Protein AF-A0A3D2P8I1-F1 (afdb_monomer)

Nearest PDB structures (foldseek):
  9bbf-assembly1_F  TM=4.776E-01  e=1.872E-01  Clostridioides difficile
  3jcm-assembly1_N  TM=4.077E-01  e=2.248E-01  Saccharomyces cerevisiae S288C
  5gni-assembly1_B  TM=4.659E-01  e=3.512E+00  Homo sapiens

S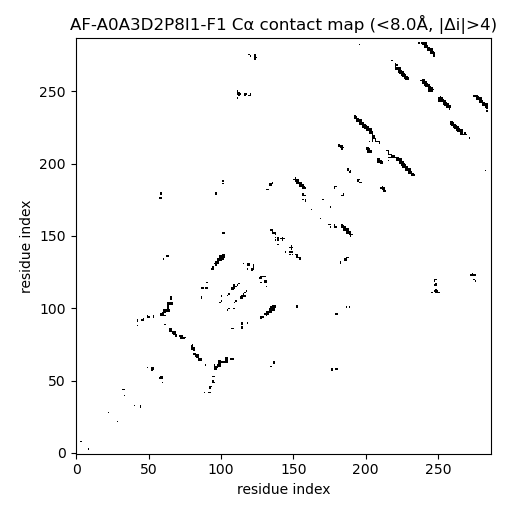tructure (mmCIF, N/CA/C/O backbone):
data_AF-A0A3D2P8I1-F1
#
_entry.id   AF-A0A3D2P8I1-F1
#
loop_
_atom_site.group_PDB
_atom_site.id
_atom_site.type_symbol
_atom_site.label_atom_id
_atom_site.label_alt_id
_atom_site.label_comp_id
_atom_site.label_asym_id
_atom_site.label_entity_id
_atom_site.label_seq_id
_atom_site.pdbx_PDB_ins_code
_atom_site.Cartn_x
_atom_site.Cartn_y
_atom_site.Cartn_z
_atom_site.occupancy
_atom_site.B_iso_or_equiv
_atom_site.auth_seq_id
_atom_site.auth_comp_id
_atom_site.auth_asym_id
_atom_site.auth_atom_id
_atom_site.pdbx_PDB_model_num
ATOM 1 N N . MET A 1 1 ? 53.676 -23.747 -47.360 1.00 45.78 1 MET A N 1
ATOM 2 C CA . MET A 1 1 ? 52.337 -24.263 -47.004 1.00 45.78 1 MET A CA 1
ATOM 3 C C . MET A 1 1 ? 52.401 -24.670 -45.536 1.00 45.78 1 MET A C 1
ATOM 5 O O . MET A 1 1 ? 52.994 -25.694 -45.230 1.00 45.78 1 MET A O 1
ATOM 9 N N . ILE A 1 2 ? 51.972 -23.804 -44.612 1.00 52.12 2 ILE A N 1
ATOM 10 C CA . ILE A 1 2 ? 52.110 -24.068 -43.170 1.00 52.12 2 ILE A CA 1
ATOM 11 C C . ILE A 1 2 ? 51.054 -25.110 -42.797 1.00 52.12 2 ILE A C 1
ATOM 13 O O . ILE A 1 2 ? 49.857 -24.852 -42.904 1.00 52.12 2 ILE A O 1
ATOM 17 N N . ALA A 1 3 ? 51.492 -26.308 -42.412 1.00 54.44 3 ALA A N 1
ATOM 18 C CA . ALA A 1 3 ? 50.603 -27.355 -41.937 1.00 54.44 3 ALA A CA 1
ATOM 19 C C . ALA A 1 3 ? 50.007 -26.903 -40.596 1.00 54.44 3 ALA A C 1
ATOM 21 O O . ALA A 1 3 ? 50.676 -26.954 -39.565 1.00 54.44 3 ALA A O 1
ATOM 22 N N . HIS A 1 4 ? 48.762 -26.418 -40.599 1.00 59.94 4 HIS A N 1
ATOM 23 C CA . HIS A 1 4 ? 48.052 -26.134 -39.354 1.00 59.94 4 HIS A CA 1
ATOM 24 C C . HIS A 1 4 ? 48.007 -27.417 -38.521 1.00 59.94 4 HIS A C 1
ATOM 26 O O . HIS A 1 4 ? 47.438 -28.424 -38.956 1.00 59.94 4 HIS A O 1
ATOM 32 N N . SER A 1 5 ? 48.652 -27.387 -37.350 1.00 73.81 5 SER A N 1
ATOM 33 C CA . SER A 1 5 ? 48.760 -28.557 -36.482 1.00 73.81 5 SER A CA 1
ATOM 34 C C . SER A 1 5 ? 47.357 -29.083 -36.159 1.00 73.81 5 SER A C 1
ATOM 36 O O . SER A 1 5 ? 46.415 -28.317 -35.940 1.00 73.81 5 SER A O 1
ATOM 38 N N . ARG A 1 6 ? 47.197 -30.410 -36.149 1.00 77.00 6 ARG A N 1
ATOM 39 C CA . ARG A 1 6 ? 45.938 -31.107 -35.827 1.00 77.00 6 ARG A CA 1
ATOM 40 C C . ARG A 1 6 ? 45.293 -30.581 -34.534 1.00 77.00 6 ARG A C 1
ATOM 42 O O . ARG A 1 6 ? 44.071 -30.563 -34.435 1.00 77.00 6 ARG A O 1
ATOM 49 N N . ALA A 1 7 ? 46.107 -30.092 -33.597 1.00 80.19 7 ALA A N 1
ATOM 50 C CA . ALA A 1 7 ? 45.664 -29.478 -32.352 1.00 80.19 7 ALA A CA 1
ATOM 51 C C . ALA A 1 7 ? 44.840 -28.196 -32.570 1.00 80.19 7 ALA A C 1
ATOM 53 O O . ALA A 1 7 ? 43.798 -28.042 -31.942 1.00 80.19 7 ALA A O 1
ATOM 54 N N . TYR A 1 8 ? 45.226 -27.321 -33.507 1.00 84.69 8 TYR A N 1
ATOM 55 C CA . TYR A 1 8 ? 44.457 -26.108 -33.819 1.00 84.69 8 TYR A CA 1
ATOM 56 C C . TYR A 1 8 ? 43.091 -26.424 -34.438 1.00 84.69 8 TYR A C 1
ATOM 58 O O . TYR A 1 8 ? 42.117 -25.730 -34.161 1.00 84.69 8 TYR A O 1
ATOM 66 N N . LYS A 1 9 ? 42.993 -27.500 -35.233 1.00 86.69 9 LYS A N 1
ATOM 67 C CA . LYS A 1 9 ? 41.708 -27.959 -35.789 1.00 86.69 9 LYS A CA 1
ATOM 68 C C . LYS A 1 9 ? 40.775 -28.478 -34.695 1.00 86.69 9 LYS A C 1
ATOM 70 O O . LYS A 1 9 ? 39.600 -28.134 -34.689 1.00 86.69 9 LYS A O 1
ATOM 75 N N . VAL A 1 10 ? 41.304 -29.269 -33.758 1.00 91.25 10 VAL A N 1
ATOM 76 C CA . VAL A 1 10 ? 40.536 -29.773 -32.608 1.00 91.25 10 VAL A CA 1
ATOM 77 C C . VAL A 1 10 ? 40.085 -28.620 -31.711 1.00 91.25 10 VAL A C 1
ATOM 79 O O . VAL A 1 10 ? 38.907 -28.544 -31.379 1.00 91.25 10 VAL A O 1
ATOM 82 N N . LEU A 1 11 ? 40.982 -27.684 -31.386 1.00 93.50 11 LEU A N 1
ATOM 83 C CA . LEU A 1 11 ? 40.649 -26.506 -30.584 1.00 93.50 11 LEU A CA 1
ATOM 84 C C . LEU A 1 11 ? 39.562 -25.649 -31.251 1.00 93.50 11 LEU A C 1
ATOM 86 O O . LEU A 1 11 ? 38.620 -25.233 -30.583 1.00 93.50 11 LEU A O 1
ATOM 90 N N . GLY A 1 12 ? 39.647 -25.438 -32.568 1.00 93.31 12 GLY A N 1
ATOM 91 C CA . GLY A 1 12 ? 38.625 -24.713 -33.325 1.00 93.31 12 GLY A CA 1
ATOM 92 C C . GLY A 1 12 ? 37.249 -25.383 -33.265 1.00 93.31 12 GLY A C 1
ATOM 93 O O . GLY A 1 12 ? 36.254 -24.705 -33.023 1.00 93.31 12 GLY A O 1
ATOM 94 N N . ILE A 1 13 ? 37.187 -26.713 -33.406 1.00 95.69 13 ILE A N 1
ATOM 95 C CA . ILE A 1 13 ? 35.931 -27.469 -33.263 1.00 95.69 13 ILE A CA 1
ATOM 96 C C . ILE A 1 13 ? 35.360 -27.304 -31.851 1.00 95.69 13 ILE A C 1
ATOM 98 O O . ILE A 1 13 ? 34.166 -27.058 -31.708 1.00 95.69 13 ILE A O 1
ATOM 102 N N . VAL A 1 14 ? 36.197 -27.393 -30.813 1.00 96.00 14 VAL A N 1
ATOM 103 C CA . VAL A 1 14 ? 35.756 -27.214 -29.421 1.00 96.00 14 VAL A CA 1
ATOM 104 C C . VAL A 1 14 ? 35.178 -25.816 -29.201 1.00 96.00 14 VAL A C 1
ATOM 106 O O . VAL A 1 14 ? 34.095 -25.701 -28.635 1.00 96.00 14 VAL A O 1
ATOM 109 N N . ILE A 1 15 ? 35.837 -24.762 -29.693 1.00 96.56 15 ILE A N 1
ATOM 110 C CA . ILE A 1 15 ? 35.334 -23.382 -29.584 1.00 96.56 15 ILE A CA 1
ATOM 111 C C . ILE A 1 15 ? 33.983 -23.231 -30.294 1.00 96.56 15 ILE A C 1
ATOM 113 O O . ILE A 1 15 ? 33.073 -22.625 -29.735 1.00 96.56 15 ILE A O 1
ATOM 117 N N . ILE A 1 16 ? 33.824 -23.807 -31.491 1.00 97.12 16 ILE A N 1
ATOM 118 C CA . ILE A 1 16 ? 32.551 -23.772 -32.227 1.00 97.12 16 ILE A CA 1
ATOM 119 C C . ILE A 1 16 ? 31.452 -24.497 -31.446 1.00 97.12 16 ILE A C 1
ATOM 121 O O . ILE A 1 16 ? 30.359 -23.958 -31.301 1.00 97.12 16 ILE A O 1
ATOM 125 N N . LEU A 1 17 ? 31.730 -25.691 -30.914 1.00 97.06 17 LEU A N 1
ATOM 126 C CA . LEU A 1 17 ? 30.754 -26.459 -30.135 1.00 97.06 17 LEU A CA 1
ATOM 127 C C . LEU A 1 17 ? 30.347 -25.729 -28.851 1.00 97.06 17 LEU A C 1
ATOM 129 O O . LEU A 1 17 ? 29.161 -25.656 -28.543 1.00 97.06 17 LEU A O 1
ATOM 133 N N . VAL A 1 18 ? 31.305 -25.137 -28.136 1.00 96.50 18 VAL A N 1
ATOM 134 C CA . VAL A 1 18 ? 31.034 -24.301 -26.958 1.00 96.50 18 VAL A CA 1
ATOM 135 C C . VAL A 1 18 ? 30.218 -23.063 -27.347 1.00 96.50 18 VAL A C 1
ATOM 137 O O . VAL A 1 18 ? 29.250 -22.730 -26.669 1.00 96.50 18 VAL A O 1
ATOM 140 N N . GLY A 1 19 ? 30.545 -22.417 -28.469 1.00 95.56 19 GLY A N 1
ATOM 141 C CA . GLY A 1 19 ? 29.776 -21.294 -29.007 1.00 95.56 19 GLY A CA 1
ATOM 142 C C . GLY A 1 19 ? 28.331 -21.672 -29.339 1.00 95.56 19 GLY A C 1
ATOM 143 O O . GLY A 1 19 ? 27.406 -20.964 -28.950 1.00 95.56 19 GLY A O 1
ATOM 144 N N . LEU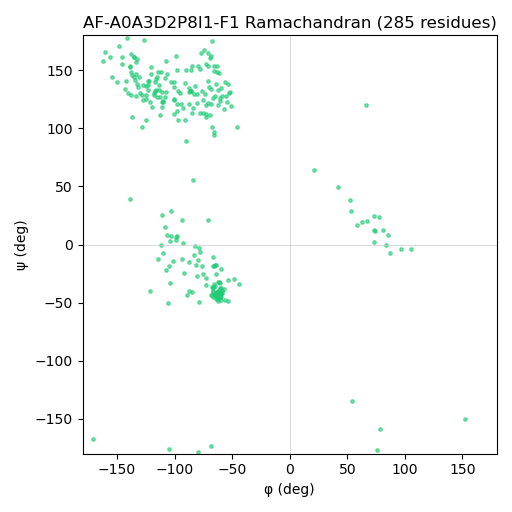 A 1 20 ? 28.114 -22.818 -29.988 1.00 95.69 20 LEU A N 1
ATOM 145 C CA . LEU A 1 20 ? 26.776 -23.339 -30.279 1.00 95.69 20 LEU A CA 1
ATOM 146 C C . LEU A 1 20 ? 25.999 -23.664 -28.999 1.00 95.69 20 LEU A C 1
ATOM 148 O O . LEU A 1 20 ? 24.819 -23.332 -28.915 1.00 95.69 20 LEU A O 1
ATOM 152 N N . LEU A 1 21 ? 26.650 -24.249 -27.988 1.00 94.94 21 LEU A N 1
ATOM 153 C CA . LEU A 1 21 ? 26.035 -24.483 -26.679 1.00 94.94 21 LEU A CA 1
ATOM 154 C C . LEU A 1 21 ? 25.595 -23.170 -26.025 1.00 94.94 21 LEU A C 1
ATOM 156 O O . LEU A 1 21 ? 24.484 -23.100 -25.505 1.00 94.94 21 LEU A O 1
ATOM 160 N N . PHE A 1 22 ? 26.407 -22.111 -26.104 1.00 91.50 22 PHE A N 1
ATOM 161 C CA . PHE A 1 22 ? 25.998 -20.789 -25.630 1.00 91.50 22 PHE A CA 1
ATOM 162 C C . PHE A 1 22 ? 24.809 -20.226 -26.414 1.00 91.50 22 PHE A C 1
ATOM 164 O O . PHE A 1 22 ? 23.910 -19.663 -25.793 1.00 91.50 22 PHE A O 1
ATOM 171 N N . LEU A 1 23 ? 24.759 -20.385 -27.740 1.00 90.25 23 LEU A N 1
ATOM 172 C CA . LEU A 1 23 ? 23.630 -19.911 -28.551 1.00 90.25 23 LEU A CA 1
ATOM 173 C C . LEU A 1 23 ? 22.332 -20.652 -28.214 1.00 90.25 23 LEU A C 1
ATOM 175 O O . LEU A 1 23 ? 21.305 -20.010 -28.013 1.00 90.25 23 LEU A O 1
ATOM 179 N N . VAL A 1 24 ? 22.387 -21.980 -28.079 1.00 89.12 24 VAL A N 1
ATOM 180 C CA . VAL A 1 24 ? 21.231 -22.802 -27.684 1.00 89.12 24 VAL A CA 1
ATOM 181 C C . VAL A 1 24 ? 20.782 -22.464 -26.263 1.00 89.12 24 VAL A C 1
ATOM 183 O O . VAL A 1 24 ? 19.593 -22.278 -26.030 1.00 89.12 24 VAL A O 1
ATOM 186 N N . ASN A 1 25 ? 21.719 -22.311 -25.322 1.00 86.25 25 ASN A N 1
ATOM 187 C CA . ASN A 1 25 ? 21.410 -21.944 -23.937 1.00 86.25 25 ASN A CA 1
ATOM 188 C C . ASN A 1 25 ? 20.793 -20.541 -23.810 1.00 86.25 25 ASN A C 1
ATOM 190 O O . ASN A 1 25 ? 20.084 -20.260 -22.848 1.00 86.25 25 ASN A O 1
ATOM 194 N N . ASN A 1 26 ? 21.072 -19.649 -24.761 1.00 82.94 26 ASN A N 1
ATOM 195 C CA . ASN A 1 26 ? 20.499 -18.308 -24.797 1.00 82.94 26 ASN A CA 1
ATOM 196 C C . ASN A 1 26 ? 19.289 -18.200 -25.735 1.00 82.94 26 ASN A C 1
ATOM 198 O O . ASN A 1 26 ? 18.831 -17.083 -25.947 1.00 82.94 26 ASN A O 1
ATOM 202 N N . TYR A 1 27 ? 18.771 -19.301 -26.294 1.00 80.12 27 TYR A N 1
ATOM 203 C CA . TYR A 1 27 ? 17.568 -19.282 -27.125 1.00 80.12 27 TYR A CA 1
ATOM 204 C C . TYR A 1 27 ? 16.292 -19.393 -26.261 1.00 80.12 27 TYR A C 1
ATOM 206 O O . TYR A 1 27 ? 16.211 -20.292 -25.423 1.00 80.12 27 TYR A O 1
ATOM 214 N N . PRO A 1 28 ? 15.266 -18.546 -26.473 1.00 70.69 28 PRO A N 1
ATOM 215 C CA . PRO A 1 28 ? 15.218 -17.445 -27.433 1.00 70.69 28 PRO A CA 1
ATOM 216 C C . PRO A 1 28 ? 16.137 -16.296 -27.007 1.00 70.69 28 PRO A C 1
ATOM 218 O O . PRO A 1 28 ? 16.152 -15.908 -25.838 1.00 70.69 28 PRO A O 1
ATOM 221 N N . TYR A 1 29 ? 16.896 -15.757 -27.971 1.00 77.19 29 TYR A N 1
ATOM 222 C CA . TYR A 1 29 ? 17.812 -14.645 -27.722 1.00 77.19 29 TYR A CA 1
ATOM 223 C C . TYR A 1 29 ? 17.065 -13.518 -27.016 1.00 77.19 29 TYR A C 1
ATOM 225 O O . TYR A 1 29 ? 15.976 -13.130 -27.442 1.00 77.19 29 TYR A O 1
ATOM 233 N N . LYS A 1 30 ? 17.649 -13.003 -25.930 1.00 66.88 30 LYS A N 1
ATOM 234 C CA . LYS A 1 30 ? 17.066 -11.899 -25.166 1.00 66.88 30 LYS A CA 1
ATOM 235 C C . LYS A 1 30 ? 17.045 -10.647 -26.041 1.00 66.88 30 LYS A C 1
ATOM 237 O O . LYS A 1 30 ? 18.037 -9.931 -26.134 1.00 66.88 30 LYS A O 1
ATOM 242 N N . TYR A 1 31 ? 15.921 -10.411 -26.702 1.00 70.50 31 TYR A N 1
ATOM 243 C CA . TYR A 1 31 ? 15.615 -9.143 -27.339 1.00 70.50 31 TYR A CA 1
ATOM 244 C C . TYR A 1 31 ? 14.984 -8.233 -26.288 1.00 70.50 31 TYR A C 1
ATOM 246 O O . TYR A 1 31 ? 14.087 -8.663 -25.561 1.00 70.50 31 TYR A O 1
ATOM 254 N N . PHE A 1 32 ? 15.457 -6.994 -26.186 1.00 72.69 32 PHE A N 1
ATOM 255 C CA . PHE A 1 32 ? 14.766 -5.989 -25.392 1.00 72.69 32 PHE A CA 1
ATOM 256 C C . PHE A 1 32 ? 13.584 -5.489 -26.225 1.00 72.69 32 PHE A C 1
ATOM 258 O O . PHE A 1 32 ? 13.814 -4.881 -27.267 1.00 72.69 32 PHE A O 1
ATOM 265 N N . PRO A 1 33 ? 12.328 -5.745 -25.816 1.00 82.50 33 PRO A N 1
ATOM 266 C CA . PRO A 1 33 ? 11.158 -5.373 -26.614 1.00 82.50 33 PRO A CA 1
ATOM 267 C C . PRO A 1 33 ? 10.963 -3.854 -26.735 1.00 82.50 33 PRO A C 1
ATOM 269 O O . PRO A 1 33 ? 10.134 -3.404 -27.523 1.00 82.50 33 PRO A O 1
ATOM 272 N N . TYR A 1 34 ? 11.714 -3.074 -25.956 1.00 89.06 34 TYR A N 1
ATOM 273 C CA . TYR A 1 34 ? 11.635 -1.624 -25.896 1.00 89.06 34 TYR A CA 1
ATOM 274 C C . TYR A 1 34 ? 13.032 -1.010 -25.899 1.00 89.06 34 TYR A C 1
ATOM 276 O O . TYR A 1 34 ? 13.954 -1.539 -25.275 1.00 89.06 34 TYR A O 1
ATOM 284 N N . ASP A 1 35 ? 13.152 0.138 -26.556 1.00 86.25 35 ASP A N 1
ATOM 285 C CA . ASP A 1 35 ? 14.339 0.983 -26.563 1.00 86.25 35 ASP A CA 1
ATOM 286 C C . ASP A 1 35 ? 13.939 2.461 -26.695 1.00 86.25 35 ASP A C 1
ATOM 288 O O . ASP A 1 35 ? 12.780 2.794 -26.950 1.00 86.25 35 ASP A O 1
ATOM 292 N N . GLN A 1 36 ? 14.921 3.343 -26.515 1.00 84.62 36 GLN A N 1
ATOM 293 C CA . GLN A 1 36 ? 14.746 4.797 -26.542 1.00 84.62 36 GLN A CA 1
ATOM 294 C C . GLN A 1 36 ? 14.630 5.405 -27.951 1.00 84.62 36 GLN A C 1
ATOM 296 O O . GLN A 1 36 ? 14.403 6.604 -28.081 1.00 84.62 36 GLN A O 1
ATOM 301 N N . TYR A 1 37 ? 14.816 4.616 -29.012 1.00 87.50 37 TYR A N 1
ATOM 302 C CA . TYR A 1 37 ? 14.929 5.110 -30.387 1.00 87.50 37 TYR A CA 1
ATOM 303 C C . TYR A 1 37 ? 13.644 4.934 -31.201 1.00 87.50 37 TYR A C 1
ATOM 305 O O . TYR A 1 37 ? 13.493 5.562 -32.247 1.00 87.50 37 TYR A O 1
ATOM 313 N N . HIS A 1 38 ? 12.694 4.128 -30.722 1.00 89.44 38 HIS A N 1
ATOM 314 C CA . HIS A 1 38 ? 11.437 3.845 -31.424 1.00 89.44 38 HIS A CA 1
ATOM 315 C C . HIS A 1 38 ? 10.216 4.592 -30.859 1.00 89.44 38 HIS A C 1
ATOM 317 O O . HIS A 1 38 ? 9.081 4.114 -30.989 1.00 89.44 38 HIS A O 1
ATOM 323 N N . GLY A 1 39 ? 10.447 5.770 -30.272 1.00 89.38 39 GLY A N 1
ATOM 324 C CA . GLY A 1 39 ? 9.412 6.686 -29.787 1.00 89.38 39 GLY A CA 1
ATOM 325 C C . GLY A 1 39 ? 8.745 6.256 -28.480 1.00 89.38 39 GLY A C 1
ATOM 326 O O . GLY A 1 39 ? 9.112 5.248 -27.879 1.00 89.38 39 GLY A O 1
ATOM 327 N N . ASP A 1 40 ? 7.752 7.037 -28.051 1.00 89.75 40 ASP A N 1
ATOM 328 C CA . ASP A 1 40 ? 7.008 6.790 -26.816 1.00 89.75 40 ASP A CA 1
ATOM 329 C C . ASP A 1 40 ? 6.166 5.505 -26.918 1.00 89.75 40 ASP A C 1
ATOM 331 O O . ASP A 1 40 ? 5.380 5.310 -27.850 1.00 89.75 40 ASP A O 1
ATOM 335 N N . LYS A 1 41 ? 6.362 4.606 -25.952 1.00 92.62 41 LYS A N 1
ATOM 336 C CA . LYS A 1 41 ? 5.676 3.310 -25.839 1.00 92.62 41 LYS A CA 1
ATOM 337 C C . LYS A 1 41 ? 4.631 3.306 -24.719 1.00 92.62 41 LYS A C 1
ATOM 339 O O . LYS A 1 41 ? 4.086 2.246 -24.396 1.00 92.62 41 LYS A O 1
ATOM 344 N N . GLY A 1 42 ? 4.358 4.466 -24.121 1.00 92.94 42 GLY A N 1
ATOM 345 C CA . GLY A 1 42 ? 3.497 4.621 -22.960 1.00 92.94 42 GLY A CA 1
ATOM 346 C C . GLY A 1 42 ? 3.940 3.709 -21.820 1.00 92.94 42 GLY A C 1
ATOM 347 O O . GLY A 1 42 ? 5.128 3.544 -21.549 1.00 92.94 42 GLY A O 1
ATOM 348 N N . VAL A 1 43 ? 2.977 3.034 -21.189 1.00 95.56 43 VAL A N 1
ATOM 349 C CA . VAL A 1 43 ? 3.256 2.165 -20.036 1.00 95.56 43 VAL A CA 1
ATOM 350 C C . VAL A 1 43 ? 3.837 0.785 -20.388 1.00 95.56 43 VAL A C 1
ATOM 352 O O . VAL A 1 43 ? 4.161 0.004 -19.493 1.00 95.56 43 VAL A O 1
ATOM 355 N N . GLY A 1 44 ? 3.978 0.455 -21.678 1.00 95.50 44 GLY A N 1
ATOM 356 C CA . GLY A 1 44 ? 4.416 -0.866 -22.150 1.00 95.50 44 GLY A CA 1
ATOM 357 C C . GLY A 1 44 ? 5.745 -1.360 -21.549 1.00 95.50 44 GLY A C 1
ATOM 358 O O . GLY A 1 44 ? 5.785 -2.488 -21.042 1.00 95.50 44 GLY A O 1
ATOM 359 N N . PRO A 1 45 ? 6.819 -0.543 -21.534 1.00 94.94 45 PRO A N 1
ATOM 360 C CA . PRO A 1 45 ? 8.095 -0.913 -20.918 1.00 94.94 45 PRO A CA 1
ATOM 361 C C . PRO A 1 45 ? 7.971 -1.238 -19.425 1.00 94.94 45 PRO A C 1
ATOM 363 O O . PRO A 1 45 ? 8.531 -2.231 -18.956 1.00 94.94 45 PRO A O 1
ATOM 366 N N . TYR A 1 46 ? 7.179 -0.450 -18.695 1.00 95.81 46 TYR A N 1
ATOM 367 C CA . TYR A 1 46 ? 6.934 -0.639 -17.266 1.00 95.81 46 TYR A CA 1
ATOM 368 C C . TYR A 1 46 ? 6.130 -1.912 -17.004 1.00 95.81 46 TYR A C 1
ATOM 370 O O . TYR A 1 46 ? 6.499 -2.713 -16.147 1.00 95.81 46 TYR A O 1
ATOM 378 N N . GLN A 1 47 ? 5.087 -2.172 -17.798 1.00 97.19 47 GLN A N 1
ATOM 379 C CA . GLN A 1 47 ? 4.315 -3.410 -17.703 1.00 97.19 47 GLN A CA 1
ATOM 380 C C . GLN A 1 47 ? 5.180 -4.652 -17.964 1.00 97.19 47 GLN A C 1
ATOM 382 O O . GLN A 1 47 ? 5.006 -5.670 -17.290 1.00 97.19 47 GLN A O 1
ATOM 387 N N . ASN A 1 48 ? 6.130 -4.571 -18.899 1.00 95.81 48 ASN A N 1
ATOM 388 C CA . ASN A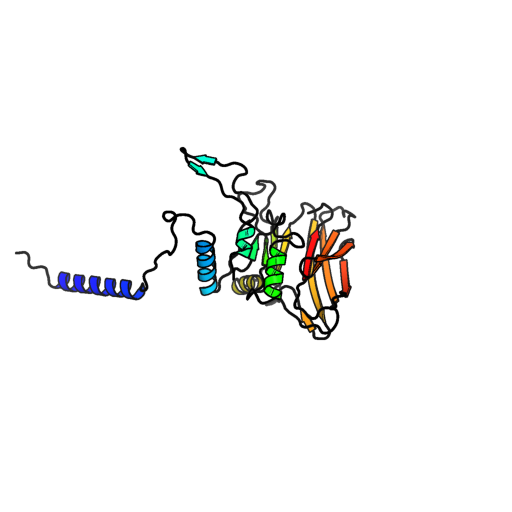 1 48 ? 7.085 -5.646 -19.164 1.00 95.81 48 ASN A CA 1
ATOM 389 C C . ASN A 1 48 ? 8.048 -5.876 -17.990 1.00 95.81 48 ASN A C 1
ATOM 391 O O . ASN A 1 48 ? 8.315 -7.026 -17.641 1.00 95.81 48 ASN A O 1
ATOM 395 N N . LEU A 1 49 ? 8.521 -4.812 -17.332 1.00 96.12 49 LEU A N 1
ATOM 396 C CA . LEU A 1 49 ? 9.312 -4.943 -16.105 1.00 96.12 49 LEU A CA 1
ATOM 397 C C . LEU A 1 49 ? 8.493 -5.583 -14.973 1.00 96.12 49 LEU A C 1
ATOM 399 O O . LEU A 1 49 ? 8.977 -6.507 -14.322 1.00 96.12 49 LEU A O 1
ATOM 403 N N . ILE A 1 50 ? 7.239 -5.158 -14.787 1.00 97.75 50 ILE A N 1
ATOM 404 C CA . ILE A 1 50 ? 6.315 -5.750 -13.808 1.00 97.75 50 ILE A CA 1
ATOM 405 C C . ILE A 1 50 ? 6.152 -7.255 -14.058 1.00 97.75 50 ILE A C 1
ATOM 407 O O . ILE A 1 50 ? 6.288 -8.061 -13.139 1.00 97.75 50 ILE A O 1
ATOM 411 N N . GLN A 1 51 ? 5.914 -7.657 -15.309 1.00 96.31 51 GLN A N 1
ATOM 412 C CA . GLN A 1 51 ? 5.792 -9.069 -15.683 1.00 96.31 51 GLN A CA 1
ATOM 413 C C . GLN A 1 51 ? 7.081 -9.852 -15.412 1.00 96.31 51 GLN A C 1
ATOM 415 O O . GLN A 1 51 ? 7.023 -10.949 -14.857 1.00 96.31 51 GLN A O 1
ATOM 420 N N . TYR A 1 52 ? 8.241 -9.283 -15.754 1.00 95.25 52 TYR A N 1
ATOM 421 C CA . TYR A 1 52 ? 9.539 -9.898 -15.489 1.00 95.25 52 TYR A CA 1
ATOM 422 C C . TYR A 1 52 ? 9.772 -10.135 -13.990 1.00 95.25 52 TYR A C 1
ATOM 424 O O . TYR A 1 52 ? 10.144 -11.242 -13.597 1.00 95.25 52 TYR A O 1
ATOM 432 N N . VAL A 1 53 ? 9.522 -9.127 -13.147 1.00 97.00 53 VAL A N 1
ATOM 433 C CA . VAL A 1 53 ? 9.704 -9.237 -11.691 1.00 97.00 53 VAL A CA 1
ATOM 434 C C . VAL A 1 53 ? 8.741 -10.265 -11.096 1.00 97.00 53 VAL A C 1
ATOM 436 O O . VAL A 1 53 ? 9.163 -11.123 -10.317 1.00 97.00 53 VAL A O 1
ATOM 439 N N . ASN A 1 54 ? 7.479 -10.262 -11.529 1.00 96.00 54 ASN A N 1
ATOM 440 C CA . ASN A 1 54 ? 6.494 -11.256 -11.107 1.00 96.00 54 ASN A CA 1
ATOM 441 C C . ASN A 1 54 ? 6.900 -12.686 -11.483 1.00 96.00 54 ASN A C 1
ATOM 443 O O . ASN A 1 54 ? 6.783 -13.591 -10.659 1.00 96.00 54 ASN A O 1
ATOM 447 N N . ALA A 1 55 ? 7.432 -12.899 -12.691 1.00 95.56 55 ALA A N 1
ATOM 448 C CA . ALA A 1 55 ? 7.915 -14.209 -13.137 1.00 95.56 55 ALA A CA 1
ATOM 449 C C . ALA A 1 55 ? 9.109 -14.729 -12.313 1.00 95.56 55 ALA A C 1
ATOM 451 O O . ALA A 1 55 ? 9.420 -15.919 -12.344 1.00 95.56 55 ALA A O 1
ATOM 452 N N . LYS A 1 56 ? 9.784 -13.844 -11.571 1.00 95.50 56 LYS A N 1
ATOM 453 C CA . LYS A 1 56 ? 10.856 -14.173 -10.623 1.00 95.50 56 LYS A CA 1
ATOM 454 C C . LYS A 1 56 ? 10.383 -14.236 -9.171 1.00 95.50 56 LYS A C 1
ATOM 456 O O . LYS A 1 56 ? 11.205 -14.441 -8.286 1.00 95.50 56 LYS A O 1
ATOM 461 N N . GLY A 1 57 ? 9.084 -14.073 -8.922 1.00 93.62 57 GLY A N 1
ATOM 462 C CA . GLY A 1 57 ? 8.520 -14.057 -7.576 1.00 93.62 57 GLY A CA 1
ATOM 463 C C . GLY A 1 57 ? 8.947 -12.843 -6.747 1.00 93.62 57 GLY A C 1
ATOM 464 O O . GLY A 1 57 ? 8.877 -12.913 -5.520 1.00 93.62 57 GLY A O 1
ATOM 465 N N . GLY A 1 58 ? 9.403 -11.762 -7.385 1.00 95.56 58 GLY A N 1
ATOM 466 C CA . GLY A 1 58 ? 9.770 -10.522 -6.706 1.00 95.56 58 GLY A CA 1
ATOM 467 C C . GLY A 1 58 ? 8.561 -9.654 -6.350 1.00 95.56 58 GLY A C 1
ATOM 468 O O . GLY A 1 58 ? 7.413 -10.010 -6.620 1.00 95.56 58 GLY A O 1
ATOM 469 N N . VAL A 1 59 ? 8.844 -8.498 -5.755 1.00 96.38 59 VAL A N 1
ATOM 470 C CA . VAL A 1 59 ? 7.888 -7.404 -5.539 1.00 96.38 59 VAL A CA 1
ATOM 471 C C . VAL A 1 59 ? 8.311 -6.194 -6.360 1.00 96.38 59 VAL A C 1
ATOM 473 O O . VAL A 1 59 ? 9.502 -5.991 -6.591 1.00 96.38 59 VAL A O 1
ATOM 476 N N . ILE A 1 60 ? 7.349 -5.399 -6.821 1.00 97.62 60 ILE A N 1
ATOM 477 C CA . ILE A 1 60 ? 7.625 -4.200 -7.614 1.00 97.62 60 ILE A CA 1
ATOM 478 C C . ILE A 1 60 ? 6.699 -3.059 -7.216 1.00 97.62 60 ILE A C 1
ATOM 480 O O . ILE A 1 60 ? 5.479 -3.222 -7.151 1.00 97.62 60 ILE A O 1
ATOM 484 N N . PHE A 1 61 ? 7.298 -1.900 -6.968 1.00 96.75 61 PHE A N 1
ATOM 485 C CA . PHE A 1 61 ? 6.604 -0.693 -6.551 1.00 96.75 61 PHE A CA 1
ATOM 486 C C . PHE A 1 61 ? 6.888 0.431 -7.541 1.00 96.75 61 PHE A C 1
ATOM 488 O O . PHE A 1 61 ? 8.011 0.564 -8.027 1.00 96.75 61 PHE A O 1
ATOM 495 N N . TRP A 1 62 ? 5.871 1.234 -7.838 1.00 95.81 62 TRP A N 1
ATOM 496 C CA . TRP A 1 62 ? 6.066 2.511 -8.514 1.00 95.81 62 TRP A CA 1
ATOM 497 C C . TRP A 1 62 ? 6.684 3.510 -7.538 1.00 95.81 62 TRP A C 1
ATOM 499 O O . TRP A 1 62 ? 6.085 3.788 -6.500 1.00 95.81 62 TRP A O 1
ATOM 509 N N . ALA A 1 63 ? 7.863 4.030 -7.865 1.00 92.44 63 ALA A N 1
ATOM 510 C CA . ALA A 1 63 ? 8.500 5.089 -7.089 1.00 92.44 63 ALA A CA 1
ATOM 511 C C . ALA A 1 63 ? 7.731 6.402 -7.279 1.00 92.44 63 ALA A C 1
ATOM 513 O O . ALA A 1 63 ? 7.248 6.662 -8.373 1.00 92.44 63 ALA A O 1
ATOM 514 N N . HIS A 1 64 ? 7.573 7.183 -6.215 1.00 87.88 64 HIS A N 1
ATOM 515 C CA . HIS A 1 64 ? 7.088 8.571 -6.199 1.00 87.88 64 HIS A CA 1
ATOM 516 C C . HIS A 1 64 ? 6.243 9.053 -7.428 1.00 87.88 64 HIS A C 1
ATOM 518 O O . HIS A 1 64 ? 6.651 9.962 -8.158 1.00 87.88 64 HIS A O 1
ATOM 524 N N . PRO A 1 65 ? 5.043 8.491 -7.692 1.00 91.50 65 PRO A N 1
ATOM 525 C CA . PRO A 1 65 ? 4.295 8.724 -8.941 1.00 91.50 65 PRO A CA 1
ATOM 526 C C . PRO A 1 65 ? 3.786 10.162 -9.121 1.00 91.50 65 PRO A C 1
ATOM 528 O O . PRO A 1 65 ? 3.461 10.583 -10.232 1.00 91.50 65 PRO A O 1
ATOM 531 N N . GLU A 1 66 ? 3.722 10.921 -8.030 1.00 88.88 66 GLU A N 1
ATOM 532 C CA . GLU A 1 66 ? 3.288 12.320 -7.992 1.00 88.88 66 GLU A CA 1
ATOM 533 C C . GLU A 1 66 ? 4.451 13.312 -7.844 1.00 88.88 66 GLU A C 1
ATOM 535 O O . GLU A 1 66 ? 4.219 14.520 -7.736 1.00 88.88 66 GLU A O 1
ATOM 540 N N . ALA A 1 67 ? 5.694 12.820 -7.836 1.00 83.38 67 ALA A N 1
ATOM 541 C CA . ALA A 1 67 ? 6.884 13.652 -7.743 1.00 83.38 67 ALA A CA 1
ATOM 542 C C . ALA A 1 67 ? 7.289 14.176 -9.123 1.00 83.38 67 ALA A C 1
ATOM 544 O O . ALA A 1 67 ? 7.637 13.377 -10.002 1.00 83.38 67 ALA A O 1
ATOM 545 N N . PRO A 1 68 ? 7.279 15.498 -9.362 1.00 74.12 68 PRO A N 1
ATOM 546 C CA . PRO A 1 68 ? 7.943 16.036 -10.533 1.00 74.12 68 PRO A CA 1
ATOM 547 C C . PRO A 1 68 ? 9.454 15.911 -10.319 1.00 74.12 68 PRO A C 1
ATOM 549 O O . PRO A 1 68 ? 10.001 16.485 -9.376 1.00 74.12 68 PRO A O 1
ATOM 552 N N . ASN A 1 69 ? 10.162 15.207 -11.206 1.00 65.94 69 ASN A N 1
ATOM 553 C CA . ASN A 1 69 ? 11.617 15.335 -11.203 1.00 65.94 69 ASN A CA 1
ATOM 554 C C . ASN A 1 69 ? 11.935 16.715 -11.786 1.00 65.94 69 ASN A C 1
ATOM 556 O O . ASN A 1 69 ? 11.681 16.959 -12.970 1.00 65.94 69 ASN A O 1
ATOM 560 N N . TRP A 1 70 ? 12.457 17.592 -10.927 1.00 60.84 70 TRP A N 1
ATOM 561 C CA . TRP A 1 70 ? 12.693 19.016 -11.168 1.00 60.84 70 TRP A CA 1
ATOM 562 C C . TRP A 1 70 ? 11.411 19.843 -11.358 1.00 60.84 70 TRP A C 1
ATOM 564 O O . TRP A 1 70 ? 10.657 19.671 -12.311 1.00 60.84 70 TRP A O 1
ATOM 574 N N . GLU A 1 71 ? 11.208 20.844 -10.493 1.00 59.97 71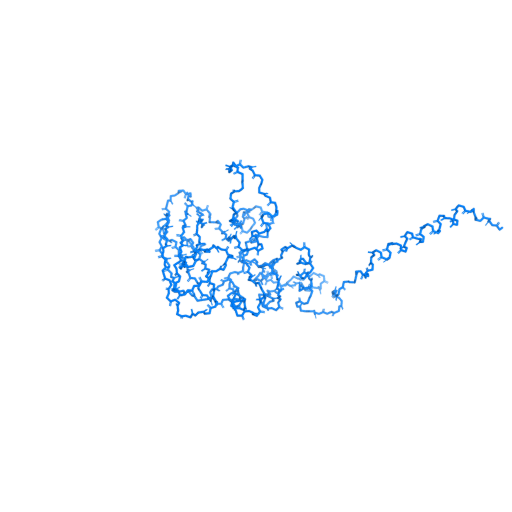 GLU A N 1
ATOM 575 C CA . GLU A 1 71 ? 10.105 21.811 -10.636 1.00 59.97 71 GLU A CA 1
ATOM 576 C C . GLU A 1 71 ? 10.171 22.602 -11.957 1.00 59.97 71 GLU A C 1
ATOM 578 O O . GLU A 1 71 ? 9.166 23.150 -12.413 1.00 59.97 71 GLU A O 1
ATOM 583 N N . LYS A 1 72 ? 11.357 22.677 -12.580 1.00 74.25 72 LYS A N 1
ATOM 584 C CA . LYS A 1 72 ? 11.599 23.339 -13.867 1.00 74.25 72 LYS A CA 1
ATOM 585 C C . LYS A 1 72 ? 12.449 22.445 -14.775 1.00 74.25 72 LYS A C 1
ATOM 587 O O . LYS A 1 72 ? 13.394 21.837 -14.269 1.00 74.25 72 LYS A O 1
ATOM 592 N N . PRO A 1 73 ? 12.172 22.408 -16.093 1.00 83.12 73 PRO A N 1
ATOM 593 C CA . PRO A 1 73 ? 13.018 21.700 -17.047 1.00 83.12 73 PRO A CA 1
ATOM 594 C C . PRO A 1 73 ? 14.482 22.145 -16.944 1.00 83.12 73 PRO A C 1
ATOM 596 O O . PRO A 1 73 ? 14.763 23.338 -16.803 1.00 83.12 73 PRO A O 1
ATOM 599 N N . GLN A 1 74 ? 15.409 21.193 -17.013 1.00 85.31 74 GLN A N 1
ATOM 600 C CA . GLN A 1 74 ? 16.842 21.468 -17.044 1.00 85.31 74 GLN A CA 1
ATOM 601 C C . GLN A 1 74 ? 17.349 21.496 -18.480 1.00 85.31 74 GLN A C 1
ATOM 603 O O . GLN A 1 74 ? 17.117 20.565 -19.240 1.00 85.31 74 GLN A O 1
ATOM 608 N N . GLU A 1 75 ? 18.090 22.537 -18.838 1.00 89.19 75 GLU A N 1
ATOM 609 C CA . GLU A 1 75 ? 18.765 22.624 -20.132 1.00 89.19 75 GLU A CA 1
ATOM 610 C C . GLU A 1 75 ? 20.190 22.078 -20.015 1.00 89.19 75 GLU A C 1
ATOM 612 O O . GLU A 1 75 ? 21.019 22.625 -19.285 1.00 89.19 75 GLU A O 1
ATOM 617 N N . ILE A 1 76 ? 20.494 21.007 -20.747 1.00 87.12 76 ILE A N 1
ATOM 618 C CA . ILE A 1 76 ? 21.816 20.377 -20.785 1.00 87.12 76 ILE A CA 1
ATOM 619 C C . ILE A 1 76 ? 22.272 20.316 -22.241 1.00 87.12 76 ILE A C 1
ATOM 621 O O . ILE A 1 76 ? 21.766 19.521 -23.025 1.00 87.12 76 ILE A O 1
ATOM 625 N N . ASN A 1 77 ? 23.244 21.151 -22.621 1.00 90.44 77 ASN A N 1
ATOM 626 C CA . ASN A 1 77 ? 23.815 21.186 -23.978 1.00 90.44 77 ASN A CA 1
ATOM 627 C C . ASN A 1 77 ? 22.767 21.310 -25.110 1.00 90.44 77 ASN A C 1
ATOM 629 O O . ASN A 1 77 ? 22.916 20.694 -26.164 1.00 90.44 77 ASN A O 1
ATOM 633 N N . GLY A 1 78 ? 21.708 22.101 -24.898 1.00 90.69 78 GLY A N 1
ATOM 634 C CA . GLY A 1 78 ? 20.610 22.273 -25.861 1.00 90.69 78 GLY A CA 1
ATOM 635 C C . GLY A 1 78 ? 19.562 21.155 -25.840 1.00 90.69 78 GLY A C 1
ATOM 636 O O . GLY A 1 78 ? 18.752 21.069 -26.760 1.00 90.69 78 GLY A O 1
ATOM 637 N N . ILE A 1 79 ? 19.593 20.294 -24.819 1.00 88.06 79 ILE A N 1
ATOM 638 C CA . ILE A 1 79 ? 18.586 19.270 -24.548 1.00 88.06 79 ILE A CA 1
ATOM 639 C C . ILE A 1 79 ? 17.815 19.671 -23.292 1.00 88.06 79 ILE A C 1
ATOM 641 O O . ILE A 1 79 ? 18.401 19.797 -22.216 1.00 88.06 79 ILE A O 1
ATOM 645 N N . THR A 1 80 ? 16.500 19.795 -23.424 1.00 88.12 80 THR A N 1
ATOM 646 C CA . THR A 1 80 ? 15.585 19.982 -22.300 1.00 88.12 80 THR A CA 1
ATOM 647 C C . THR A 1 80 ? 15.300 18.639 -21.622 1.00 88.12 80 THR A C 1
ATOM 649 O O . THR A 1 80 ? 14.787 17.713 -22.250 1.00 88.12 80 THR A O 1
ATOM 652 N N . LEU A 1 81 ? 15.597 18.534 -20.329 1.00 85.94 81 LEU A N 1
ATOM 653 C CA . LEU A 1 81 ? 15.312 17.380 -19.482 1.00 85.94 81 LEU A CA 1
ATOM 654 C C . LEU A 1 81 ? 14.213 17.725 -18.473 1.00 85.94 81 LEU A C 1
ATOM 656 O O . LEU A 1 81 ? 14.350 18.655 -17.680 1.00 85.94 81 LEU A O 1
ATOM 660 N N . GLN A 1 82 ? 13.134 16.949 -18.473 1.00 85.06 82 GLN A N 1
ATOM 661 C CA . GLN A 1 82 ? 12.039 17.063 -17.512 1.00 85.06 82 GLN A CA 1
ATOM 662 C C . GLN A 1 82 ? 11.409 15.685 -17.308 1.00 85.06 82 GLN A C 1
ATOM 664 O O . GLN A 1 82 ? 11.232 14.951 -18.279 1.00 85.06 82 GLN A O 1
ATOM 669 N N . THR A 1 83 ? 11.044 15.335 -16.071 1.00 82.81 83 THR A N 1
ATOM 670 C CA . THR A 1 83 ? 10.197 14.155 -15.821 1.00 82.81 83 THR A CA 1
ATOM 671 C C . THR A 1 83 ? 8.844 14.624 -15.293 1.00 82.81 83 THR A C 1
ATOM 673 O O . THR A 1 83 ? 8.792 15.172 -14.189 1.00 82.81 83 THR A O 1
ATOM 676 N N . PRO A 1 84 ? 7.756 14.468 -16.065 1.00 86.38 84 PRO A N 1
ATOM 677 C CA . PRO A 1 84 ? 6.421 14.789 -15.580 1.00 86.38 84 PRO A CA 1
ATOM 678 C C . PRO A 1 84 ? 5.984 13.795 -14.497 1.00 86.38 84 PRO A C 1
ATOM 680 O O . PRO A 1 84 ? 6.495 12.678 -14.422 1.00 86.38 84 PRO A O 1
ATOM 683 N N . ILE A 1 85 ? 4.997 14.191 -13.694 1.00 90.88 85 ILE A N 1
ATOM 684 C CA . ILE A 1 85 ? 4.281 13.259 -12.815 1.00 90.88 85 ILE A CA 1
ATOM 685 C C . ILE A 1 85 ? 3.532 12.208 -13.649 1.00 90.88 85 ILE A C 1
ATOM 687 O O . ILE A 1 85 ? 3.132 12.478 -14.785 1.00 90.88 85 ILE A O 1
ATOM 691 N N . TYR A 1 86 ? 3.302 11.027 -13.082 1.00 92.56 86 TYR A N 1
ATOM 692 C CA . TYR A 1 86 ? 2.674 9.894 -13.771 1.00 92.56 86 TYR A CA 1
ATOM 693 C C . TYR A 1 86 ? 1.654 9.111 -12.913 1.00 92.56 86 TYR A C 1
ATOM 695 O O . TYR A 1 86 ? 1.553 7.887 -13.045 1.00 92.56 86 TYR A O 1
ATOM 703 N N . PRO A 1 87 ? 0.812 9.759 -12.079 1.00 94.19 87 PRO A N 1
ATOM 704 C CA . PRO A 1 87 ? -0.128 9.043 -11.209 1.00 94.19 87 PRO A CA 1
ATOM 705 C C . PRO A 1 87 ? -1.137 8.197 -12.006 1.00 94.19 87 PRO A C 1
ATOM 707 O O . PRO A 1 87 ? -1.508 7.095 -11.597 1.00 94.19 87 PRO A O 1
ATOM 710 N N . GLY A 1 88 ? -1.510 8.648 -13.210 1.00 95.31 88 GLY A N 1
ATOM 711 C CA . GLY A 1 88 ? -2.407 7.920 -14.108 1.00 95.31 88 GLY A CA 1
ATOM 712 C C . GLY A 1 88 ? -1.851 6.593 -14.640 1.00 95.31 88 GLY A C 1
ATOM 713 O O . GLY A 1 88 ? -2.630 5.746 -15.081 1.00 95.31 88 GLY A O 1
ATOM 714 N N . ASP A 1 89 ? -0.538 6.364 -14.594 1.00 96.19 89 ASP A N 1
ATOM 715 C CA . ASP A 1 89 ? 0.063 5.122 -15.099 1.00 96.19 89 ASP A CA 1
ATOM 716 C C . ASP A 1 89 ? -0.149 3.933 -14.149 1.00 96.19 89 ASP A C 1
ATOM 718 O O . ASP A 1 89 ? -0.148 2.775 -14.586 1.00 96.19 89 ASP A O 1
ATOM 722 N N . LEU A 1 90 ? -0.480 4.210 -12.882 1.00 96.88 90 LEU A N 1
ATOM 723 C CA . LEU A 1 90 ? -0.956 3.209 -11.925 1.00 96.88 90 LEU A CA 1
ATOM 724 C C . LEU A 1 90 ? -2.240 2.522 -12.429 1.00 96.88 90 LEU A C 1
ATOM 726 O O . LEU A 1 90 ? -2.383 1.301 -12.352 1.00 96.88 90 LEU A O 1
ATOM 730 N N . LEU A 1 91 ? -3.161 3.284 -13.032 1.00 97.31 91 LEU A N 1
ATOM 731 C CA . LEU A 1 91 ? -4.407 2.743 -13.594 1.00 97.31 91 LEU A CA 1
ATOM 732 C C . LEU A 1 91 ? -4.181 1.954 -14.888 1.00 97.31 91 LEU A C 1
ATOM 734 O O . LEU A 1 91 ? -4.946 1.034 -15.178 1.00 97.31 91 LEU A O 1
ATOM 738 N N . LYS A 1 92 ? -3.145 2.304 -15.657 1.00 97.38 92 LYS A N 1
ATOM 739 C CA . LYS A 1 92 ? -2.853 1.714 -16.975 1.00 97.38 92 LYS A CA 1
ATOM 740 C C . 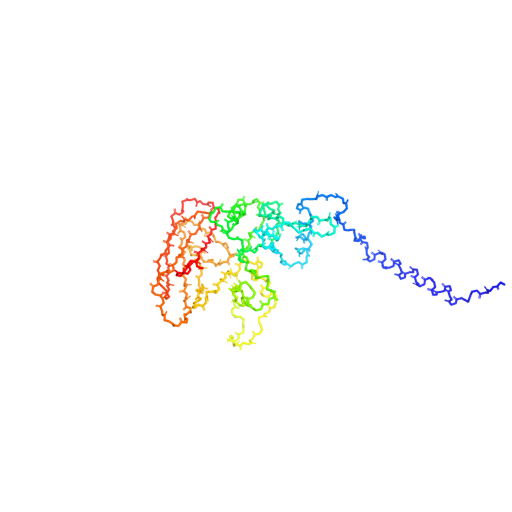LYS A 1 92 ? -1.987 0.456 -16.903 1.00 97.38 92 LYS A C 1
ATOM 742 O O . LYS A 1 92 ? -1.897 -0.272 -17.889 1.00 97.38 92 LYS A O 1
ATOM 747 N N . THR A 1 93 ? -1.348 0.202 -15.765 1.00 97.50 93 THR A N 1
ATOM 748 C CA . THR A 1 93 ? -0.580 -1.021 -15.515 1.00 97.50 93 THR A CA 1
ATOM 749 C C . THR A 1 93 ? -1.293 -1.943 -14.540 1.00 97.50 93 THR A C 1
ATOM 751 O O . THR A 1 93 ? -2.155 -1.526 -13.771 1.00 97.50 93 THR A O 1
ATOM 754 N N . ASN A 1 94 ? -0.942 -3.225 -14.580 1.00 97.12 94 ASN A N 1
ATOM 755 C CA . ASN A 1 94 ? -1.552 -4.280 -13.783 1.00 97.12 94 ASN A CA 1
ATOM 756 C C . ASN A 1 94 ? -0.480 -5.161 -13.140 1.00 97.12 94 ASN A C 1
ATOM 758 O O . ASN A 1 94 ? 0.637 -5.279 -13.650 1.00 97.12 94 ASN A O 1
ATOM 762 N N . ASN A 1 95 ? -0.860 -5.833 -12.052 1.00 96.88 95 ASN A N 1
ATOM 763 C CA . ASN A 1 95 ? -0.061 -6.844 -11.356 1.00 96.88 95 ASN A CA 1
ATOM 764 C C . ASN A 1 95 ? 1.267 -6.351 -10.754 1.00 96.88 95 ASN A C 1
ATOM 766 O O . ASN A 1 95 ? 2.133 -7.168 -10.461 1.00 96.88 95 ASN A O 1
ATOM 770 N N . TYR A 1 96 ? 1.450 -5.050 -10.539 1.00 98.06 96 TYR A N 1
ATOM 771 C CA . TYR A 1 96 ? 2.510 -4.561 -9.650 1.00 98.06 96 TYR A CA 1
ATOM 772 C C . TYR A 1 96 ? 2.128 -4.807 -8.179 1.00 98.06 96 TYR A C 1
ATOM 774 O O . TYR A 1 96 ? 0.994 -5.177 -7.892 1.00 98.06 96 TYR A O 1
ATOM 782 N N . THR A 1 97 ? 3.067 -4.665 -7.243 1.00 98.12 97 THR A N 1
ATOM 783 C CA . THR A 1 97 ? 2.810 -4.884 -5.806 1.00 98.12 97 THR A CA 1
ATOM 784 C C . THR A 1 97 ? 2.240 -3.637 -5.141 1.00 98.12 97 THR A C 1
ATOM 786 O O . THR A 1 97 ? 1.329 -3.727 -4.322 1.00 98.12 97 THR A O 1
ATOM 789 N N . GLY A 1 98 ? 2.761 -2.464 -5.495 1.00 97.25 98 GLY A N 1
ATOM 790 C CA . GLY A 1 98 ? 2.395 -1.231 -4.816 1.00 97.25 98 GLY A CA 1
ATOM 791 C C . GLY A 1 98 ? 2.912 0.041 -5.469 1.00 97.25 98 GLY A C 1
ATOM 792 O O . GLY A 1 98 ? 3.410 0.036 -6.595 1.00 97.25 98 GLY A O 1
ATOM 793 N N . PHE A 1 99 ? 2.808 1.140 -4.740 1.00 96.31 99 PHE A N 1
ATOM 794 C CA . PHE A 1 99 ? 3.358 2.439 -5.118 1.00 96.31 99 PHE A CA 1
ATOM 795 C C . PHE A 1 99 ? 3.823 3.186 -3.868 1.00 96.31 99 PHE A C 1
ATOM 797 O O . PHE A 1 99 ? 3.326 2.930 -2.771 1.00 96.31 99 PHE A O 1
ATOM 804 N N . ALA A 1 100 ? 4.767 4.104 -4.030 1.00 93.88 100 ALA A N 1
ATOM 805 C CA . ALA A 1 100 ? 5.201 4.976 -2.954 1.00 93.88 100 ALA A CA 1
ATOM 806 C C . ALA A 1 100 ? 4.164 6.079 -2.693 1.00 93.88 100 ALA A C 1
ATOM 808 O O . ALA A 1 100 ? 3.798 6.823 -3.603 1.00 93.88 100 ALA A O 1
ATOM 809 N N . ILE A 1 101 ? 3.688 6.177 -1.452 1.00 91.00 101 ILE A N 1
ATOM 810 C CA . ILE A 1 101 ? 2.667 7.144 -1.026 1.00 91.00 101 ILE A CA 1
ATOM 811 C C . ILE A 1 101 ? 3.260 8.305 -0.223 1.00 91.00 101 ILE A C 1
ATOM 813 O O . ILE A 1 101 ? 2.799 9.434 -0.339 1.00 91.00 101 ILE A O 1
ATOM 817 N N . LEU A 1 102 ? 4.312 8.043 0.550 1.00 86.62 102 LEU A N 1
ATOM 818 C CA . LEU A 1 102 ? 5.118 9.057 1.227 1.00 86.62 102 LEU A CA 1
ATOM 819 C C . LEU A 1 102 ? 6.525 9.016 0.630 1.00 86.62 102 LEU A C 1
ATOM 821 O O . LEU A 1 102 ? 6.980 7.924 0.302 1.00 86.62 102 LEU A O 1
ATOM 825 N N . TYR A 1 103 ? 7.226 10.143 0.475 1.00 69.12 103 TYR A N 1
ATOM 826 C CA . TYR A 1 103 ? 6.861 11.499 0.940 1.00 69.12 103 TYR A CA 1
ATOM 827 C C . TYR A 1 103 ? 5.854 12.262 0.046 1.00 69.12 103 TYR A C 1
ATOM 829 O O . TYR A 1 103 ? 5.106 13.100 0.539 1.00 69.12 103 TYR A O 1
ATOM 837 N N . GLU A 1 104 ? 5.788 11.974 -1.260 1.00 69.25 104 GLU A N 1
ATOM 838 C CA . GLU A 1 104 ? 5.143 12.885 -2.230 1.00 69.25 104 GLU A CA 1
ATOM 839 C C . GLU A 1 104 ? 3.813 12.402 -2.847 1.00 69.25 104 GLU A C 1
ATOM 841 O O . GLU A 1 104 ? 3.158 13.174 -3.547 1.00 69.25 104 GLU A O 1
ATOM 846 N N . GLY A 1 105 ? 3.394 11.157 -2.590 1.00 64.31 105 GLY A N 1
ATOM 847 C CA . GLY A 1 105 ? 2.288 10.455 -3.271 1.00 64.31 105 GLY A CA 1
ATOM 848 C C . GLY A 1 105 ? 0.904 10.544 -2.610 1.00 64.31 105 GLY A C 1
ATOM 849 O O . GLY A 1 105 ? 0.058 9.676 -2.831 1.00 64.31 105 GLY A O 1
ATOM 850 N N . TYR A 1 106 ? 0.668 11.539 -1.751 1.00 82.69 106 TYR A N 1
ATOM 851 C CA . TYR A 1 106 ? -0.599 11.697 -1.025 1.00 82.69 106 TYR A CA 1
ATOM 852 C C . TYR A 1 106 ? -1.443 12.892 -1.532 1.00 82.69 106 TYR A C 1
ATOM 854 O O . TYR A 1 106 ? -2.384 13.306 -0.859 1.00 82.69 106 TYR A O 1
ATOM 862 N N . LYS A 1 107 ? -1.158 13.478 -2.710 1.00 86.00 107 LYS A N 1
ATOM 863 C CA . LYS A 1 107 ? -1.931 14.636 -3.221 1.00 86.00 107 LYS A CA 1
ATOM 864 C C . LYS A 1 107 ? -3.132 14.182 -4.062 1.00 86.00 107 LYS A C 1
ATOM 866 O O . LYS A 1 107 ? -4.235 14.689 -3.868 1.00 86.00 107 LYS A O 1
ATOM 871 N N . GLU A 1 108 ? -2.943 13.200 -4.941 1.00 90.81 108 GLU A N 1
ATOM 872 C CA . GLU A 1 108 ? -3.967 12.654 -5.849 1.00 90.81 108 GLU A CA 1
ATOM 873 C C . GLU A 1 108 ? -4.197 11.146 -5.657 1.00 90.81 108 GLU A C 1
ATOM 875 O O . GLU A 1 108 ? -5.334 10.674 -5.702 1.00 90.81 108 GLU A O 1
ATOM 880 N N . VAL A 1 109 ? -3.138 10.364 -5.441 1.00 94.31 109 VAL A N 1
ATOM 881 C CA . VAL A 1 109 ? -3.213 8.900 -5.410 1.00 94.31 109 VAL A CA 1
ATOM 882 C C . VAL A 1 109 ? -3.752 8.407 -4.071 1.00 94.31 109 VAL A C 1
ATOM 884 O O . VAL A 1 109 ? -4.670 7.585 -4.058 1.00 94.31 109 VAL A O 1
ATOM 887 N N . GLY A 1 110 ? -3.189 8.897 -2.963 1.00 92.44 110 GLY A N 1
ATOM 888 C CA . GLY A 1 110 ? -3.494 8.430 -1.606 1.00 92.44 110 GLY A CA 1
ATOM 889 C C . GLY A 1 110 ? -4.762 9.000 -0.956 1.00 92.44 110 GLY A C 1
ATOM 890 O O . GLY A 1 110 ? -5.265 8.432 0.019 1.00 92.44 110 GLY A O 1
ATOM 891 N N . THR A 1 111 ? -5.303 10.108 -1.468 1.00 93.44 111 THR A N 1
ATOM 892 C CA . THR A 1 111 ? -6.470 10.769 -0.862 1.00 93.44 111 THR A CA 1
ATOM 893 C C . THR A 1 111 ? -7.731 9.895 -0.947 1.00 93.44 111 THR A C 1
ATOM 895 O O . THR A 1 111 ? -7.829 9.042 -1.829 1.00 93.44 111 THR A O 1
ATOM 898 N N . PRO A 1 112 ? -8.707 10.050 -0.030 1.00 96.31 112 PRO A N 1
ATOM 899 C CA . PRO A 1 112 ? -9.993 9.351 -0.124 1.00 96.31 112 PRO A CA 1
ATOM 900 C C . PRO A 1 112 ? -10.680 9.595 -1.474 1.00 96.31 112 PRO A C 1
ATOM 902 O O . PRO A 1 112 ? -10.910 10.740 -1.857 1.00 96.31 112 PRO A O 1
ATOM 905 N N . GLY A 1 113 ? -10.982 8.517 -2.196 1.00 96.88 113 GLY A N 1
ATOM 906 C CA . GLY A 1 113 ? -11.532 8.528 -3.554 1.00 96.88 113 GLY A CA 1
ATOM 907 C C . GLY A 1 113 ? -10.480 8.680 -4.661 1.00 96.88 113 GLY A C 1
ATOM 908 O O . GLY A 1 113 ? -10.830 8.678 -5.844 1.00 96.88 113 GLY A O 1
ATOM 909 N N . GLY A 1 114 ? -9.202 8.796 -4.294 1.00 96.38 114 GLY A N 1
ATOM 910 C CA . GLY A 1 114 ? -8.069 8.947 -5.200 1.00 96.38 114 GLY A CA 1
ATOM 911 C C . GLY A 1 114 ? -7.774 7.701 -6.036 1.00 96.38 114 GLY A C 1
ATOM 912 O O . GLY A 1 114 ? -8.509 6.708 -6.033 1.00 96.38 114 GLY A O 1
ATOM 913 N N . ILE A 1 115 ? -6.667 7.735 -6.779 1.00 97.31 115 ILE A N 1
ATOM 914 C CA . ILE A 1 115 ? -6.303 6.645 -7.702 1.00 97.31 115 ILE A CA 1
ATOM 915 C C . ILE A 1 115 ? -6.128 5.306 -6.974 1.00 97.31 115 ILE A C 1
ATOM 917 O O . ILE A 1 115 ? -6.542 4.270 -7.503 1.00 97.31 115 ILE A O 1
ATOM 921 N N . TRP A 1 116 ? -5.575 5.300 -5.758 1.00 96.94 116 TRP A N 1
ATOM 922 C CA . TRP A 1 116 ? -5.434 4.065 -4.985 1.00 96.94 116 TRP A CA 1
ATOM 923 C C . TRP A 1 116 ? -6.791 3.415 -4.705 1.00 96.94 116 TRP A C 1
ATOM 925 O O . TRP A 1 116 ? -6.963 2.213 -4.913 1.00 96.94 116 TRP A O 1
ATOM 935 N N . ASP A 1 117 ? -7.783 4.222 -4.334 1.00 97.94 117 ASP A N 1
ATOM 936 C CA . ASP A 1 117 ? -9.135 3.748 -4.065 1.00 97.94 117 ASP A CA 1
ATOM 937 C C . ASP A 1 117 ? -9.835 3.248 -5.333 1.00 97.94 117 ASP A C 1
ATOM 939 O O . ASP A 1 117 ? -10.534 2.233 -5.309 1.00 97.94 117 ASP A O 1
ATOM 943 N N . GLN A 1 118 ? -9.598 3.889 -6.479 1.00 98.06 118 GLN A N 1
ATOM 944 C CA . GLN A 1 118 ? -10.082 3.390 -7.770 1.00 98.06 118 GLN A CA 1
ATOM 945 C C . GLN A 1 118 ? -9.507 2.003 -8.094 1.00 98.06 118 GLN A C 1
ATOM 947 O O . GLN A 1 118 ? -10.242 1.113 -8.528 1.00 98.06 118 GLN A O 1
ATOM 952 N N . ILE A 1 119 ? -8.212 1.793 -7.846 1.00 98.12 119 ILE A N 1
ATOM 953 C CA . ILE A 1 119 ? -7.526 0.513 -8.066 1.00 98.12 119 ILE A CA 1
ATOM 954 C C . ILE A 1 119 ? -8.046 -0.571 -7.114 1.00 98.12 119 ILE A C 1
ATOM 956 O O . ILE A 1 119 ? -8.336 -1.686 -7.553 1.00 98.12 119 ILE A O 1
ATOM 960 N N . LEU A 1 120 ? -8.209 -0.261 -5.826 1.00 98.06 120 LEU A N 1
ATOM 961 C CA . LEU A 1 120 ? -8.760 -1.203 -4.847 1.00 98.06 120 LEU A CA 1
ATOM 962 C C . LEU A 1 120 ? -10.223 -1.549 -5.153 1.00 98.06 120 LEU A C 1
ATOM 964 O O . LEU A 1 120 ? -10.628 -2.704 -5.026 1.00 98.06 120 LEU A O 1
ATOM 968 N N . ASN A 1 121 ? -11.007 -0.595 -5.653 1.00 98.12 121 ASN A N 1
ATOM 969 C CA . ASN A 1 121 ? -12.357 -0.862 -6.140 1.00 98.12 121 ASN A CA 1
ATOM 970 C C . ASN A 1 121 ? -12.363 -1.739 -7.405 1.00 98.12 121 ASN A C 1
ATOM 972 O O . ASN A 1 121 ? -13.229 -2.603 -7.538 1.00 98.12 121 ASN A O 1
ATOM 976 N N . GLN A 1 122 ? -11.401 -1.578 -8.325 1.00 98.31 122 GLN A N 1
ATOM 977 C CA . GLN A 1 122 ? -11.230 -2.500 -9.459 1.00 98.31 122 GLN A CA 1
ATOM 978 C C . GLN A 1 122 ? -10.908 -3.922 -8.983 1.00 98.31 122 GLN A C 1
ATOM 980 O O . GLN A 1 122 ? -11.447 -4.880 -9.538 1.00 98.31 122 GLN A O 1
ATOM 985 N N . TYR A 1 123 ? -10.086 -4.067 -7.941 1.00 98.12 123 TYR A N 1
ATOM 986 C CA . TYR A 1 123 ? -9.834 -5.360 -7.306 1.00 98.12 123 TYR A CA 1
ATOM 987 C C . TYR A 1 123 ? -11.109 -5.961 -6.700 1.00 98.12 123 TYR A C 1
ATOM 989 O O . TYR A 1 123 ? -11.453 -7.108 -6.977 1.00 98.12 123 TYR A O 1
ATOM 997 N N . CYS A 1 124 ? -11.866 -5.171 -5.934 1.00 97.69 124 CYS A N 1
ATOM 998 C CA . CYS A 1 124 ? -13.119 -5.621 -5.326 1.00 97.69 124 CYS A CA 1
ATOM 999 C C . CYS A 1 124 ? -14.161 -6.063 -6.369 1.00 97.69 124 CYS A C 1
ATOM 1001 O O . CYS A 1 124 ? -14.900 -7.014 -6.134 1.00 97.69 124 CYS A O 1
ATOM 1003 N N . LYS A 1 125 ? -14.170 -5.425 -7.546 1.00 97.50 125 LYS A N 1
ATOM 1004 C CA . LYS A 1 125 ? -15.025 -5.775 -8.695 1.00 97.50 125 LYS A CA 1
ATOM 1005 C C . LYS A 1 125 ? -14.480 -6.924 -9.557 1.00 97.50 125 LYS A C 1
ATOM 1007 O O . LYS A 1 125 ? -15.109 -7.272 -10.552 1.00 97.50 125 LYS A O 1
ATOM 1012 N N . GLY A 1 126 ? -13.312 -7.482 -9.231 1.00 97.19 126 GLY A N 1
ATOM 1013 C CA . GLY A 1 126 ? -12.670 -8.556 -9.999 1.00 97.19 126 GLY A CA 1
ATOM 1014 C C . GLY A 1 126 ? -12.057 -8.121 -11.336 1.00 97.19 126 GLY A C 1
ATOM 1015 O O . GLY A 1 126 ? -11.696 -8.971 -12.143 1.00 97.19 126 GLY A O 1
ATOM 1016 N N . ILE A 1 127 ? -11.926 -6.814 -11.587 1.00 97.69 127 ILE A N 1
ATOM 1017 C CA . ILE A 1 127 ? -11.249 -6.267 -12.778 1.00 97.69 127 ILE A CA 1
ATOM 1018 C C . ILE A 1 127 ? -9.732 -6.464 -12.659 1.00 97.69 127 ILE A C 1
ATOM 1020 O O . ILE A 1 127 ? -9.053 -6.705 -13.655 1.00 97.69 127 ILE A O 1
ATOM 1024 N N . ARG A 1 128 ? -9.202 -6.367 -11.435 1.00 97.25 128 ARG A N 1
ATOM 1025 C CA . ARG A 1 128 ? -7.804 -6.668 -11.108 1.00 97.25 128 ARG A CA 1
ATOM 1026 C C . ARG A 1 128 ? -7.720 -7.965 -10.319 1.00 97.25 128 ARG A C 1
ATOM 1028 O O . ARG A 1 128 ? -8.558 -8.222 -9.463 1.00 97.25 128 ARG A O 1
ATOM 1035 N N . GLU A 1 129 ? -6.672 -8.741 -10.575 1.00 95.62 129 GLU A N 1
ATOM 1036 C CA . GLU A 1 129 ? -6.441 -10.034 -9.916 1.00 95.62 129 GLU A CA 1
ATOM 1037 C C . GLU A 1 129 ? -5.932 -9.897 -8.478 1.00 95.62 129 GLU A C 1
ATOM 1039 O O . GLU A 1 129 ? -6.095 -10.816 -7.679 1.00 95.62 129 GLU A O 1
ATOM 1044 N N . LYS A 1 130 ? -5.271 -8.779 -8.156 1.00 95.25 130 LYS A N 1
ATOM 1045 C CA . LYS A 1 130 ? -4.607 -8.550 -6.870 1.00 95.25 130 LYS A CA 1
ATOM 1046 C C . LYS A 1 130 ? -4.854 -7.125 -6.368 1.00 95.25 130 LYS A C 1
ATOM 1048 O O . LYS A 1 130 ? -4.955 -6.210 -7.195 1.00 95.25 130 LYS A O 1
ATOM 1053 N N . PRO A 1 131 ? -4.920 -6.925 -5.041 1.00 96.62 131 PRO A N 1
ATOM 1054 C CA . PRO A 1 131 ? -4.893 -5.596 -4.448 1.00 96.62 131 PRO A CA 1
ATOM 1055 C C . PRO A 1 131 ? -3.494 -4.978 -4.589 1.00 96.62 131 PRO A C 1
ATOM 1057 O O . PRO A 1 131 ? -2.520 -5.672 -4.883 1.00 96.62 131 PRO A O 1
ATOM 1060 N N . ILE A 1 132 ? -3.408 -3.667 -4.376 1.00 97.00 132 ILE A N 1
ATOM 1061 C CA . ILE A 1 132 ? -2.181 -2.874 -4.494 1.00 97.00 132 ILE A CA 1
ATOM 1062 C C . ILE A 1 132 ? -1.921 -2.163 -3.168 1.00 97.00 132 ILE A C 1
ATOM 1064 O O . ILE A 1 132 ? -2.848 -1.598 -2.582 1.00 97.00 132 ILE A O 1
ATOM 1068 N N . TRP A 1 133 ? -0.663 -2.154 -2.730 1.00 97.38 133 TRP A N 1
ATOM 1069 C CA . TRP A 1 133 ? -0.260 -1.634 -1.423 1.00 97.38 133 TRP A CA 1
ATOM 1070 C C . TRP A 1 133 ? 0.465 -0.292 -1.512 1.00 97.38 133 TRP A C 1
ATOM 1072 O O . TRP A 1 133 ? 1.206 -0.029 -2.459 1.00 97.38 133 TRP A O 1
ATOM 1082 N N . ALA A 1 134 ? 0.272 0.549 -0.503 1.00 95.06 134 ALA A N 1
ATOM 1083 C CA . ALA A 1 134 ? 1.004 1.797 -0.358 1.00 95.06 134 ALA A CA 1
ATOM 1084 C C . ALA A 1 134 ? 2.318 1.550 0.403 1.00 95.06 134 ALA A C 1
ATOM 1086 O O . ALA A 1 134 ? 2.317 0.845 1.408 1.00 95.06 134 ALA A O 1
ATOM 1087 N N . LEU A 1 135 ? 3.424 2.117 -0.077 1.00 95.00 135 LEU A N 1
ATOM 1088 C CA . LEU A 1 135 ? 4.776 1.980 0.474 1.00 95.00 135 LEU A CA 1
ATOM 1089 C C . LEU A 1 135 ? 5.327 3.355 0.878 1.00 95.00 135 LEU A C 1
ATOM 1091 O O . LEU A 1 135 ? 5.043 4.359 0.232 1.00 95.00 135 LEU A O 1
ATOM 1095 N N . GLY A 1 136 ? 6.132 3.413 1.933 1.00 93.19 136 GLY A N 1
ATOM 1096 C CA . GLY A 1 136 ? 6.939 4.583 2.263 1.00 93.19 136 GLY A CA 1
ATOM 1097 C C . GLY A 1 136 ? 8.272 4.579 1.522 1.00 93.19 136 GLY A C 1
ATOM 1098 O O . GLY A 1 136 ? 8.987 3.576 1.549 1.00 93.19 136 GLY A O 1
ATOM 1099 N N . GLU A 1 137 ? 8.620 5.706 0.911 1.00 89.94 137 GLU A N 1
ATOM 1100 C CA . GLU A 1 137 ? 9.871 5.948 0.195 1.00 89.94 137 GLU A CA 1
ATOM 1101 C C . GLU A 1 137 ? 10.475 7.292 0.627 1.00 89.94 137 GLU A C 1
ATOM 1103 O O . GLU A 1 137 ? 9.771 8.289 0.779 1.00 89.94 137 GLU A O 1
ATOM 1108 N N . LEU A 1 138 ? 11.796 7.321 0.821 1.00 87.44 138 LEU A N 1
ATOM 1109 C CA . LEU A 1 138 ? 12.511 8.517 1.275 1.00 87.44 138 LEU A CA 1
ATOM 1110 C C . LEU A 1 138 ? 13.357 9.185 0.178 1.00 87.44 138 LEU A C 1
ATOM 1112 O O . LEU A 1 138 ? 13.700 10.351 0.330 1.00 87.44 138 LEU A O 1
ATOM 1116 N N . ASP A 1 139 ?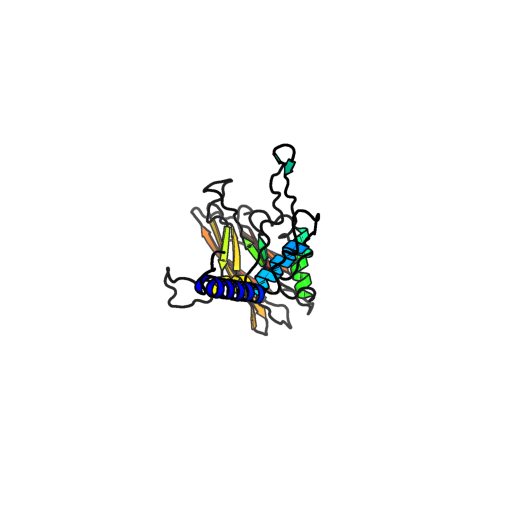 13.739 8.450 -0.877 1.00 85.69 139 ASP A N 1
ATOM 1117 C CA . ASP A 1 139 ? 14.782 8.855 -1.844 1.00 85.69 139 ASP A CA 1
ATOM 1118 C C . ASP A 1 139 ? 16.008 9.486 -1.146 1.00 85.69 139 ASP A C 1
ATOM 1120 O O . ASP A 1 139 ? 16.450 10.596 -1.444 1.00 85.69 139 ASP A O 1
ATOM 1124 N N . TYR A 1 140 ? 16.515 8.797 -0.115 1.00 87.62 140 TYR A N 1
ATOM 1125 C CA . TYR A 1 140 ? 17.536 9.340 0.778 1.00 87.62 140 TYR A CA 1
ATOM 1126 C C . TYR A 1 140 ? 18.828 9.692 0.026 1.00 87.62 140 TYR A C 1
ATOM 1128 O O . TYR A 1 140 ? 19.467 8.828 -0.578 1.00 87.62 140 TYR A O 1
ATOM 1136 N N . LYS A 1 141 ? 19.256 10.956 0.136 1.00 86.75 141 LYS A N 1
ATOM 1137 C CA . LYS A 1 141 ? 20.508 11.457 -0.464 1.00 86.75 141 LYS A CA 1
ATOM 1138 C C . LYS A 1 141 ? 21.605 11.667 0.573 1.00 86.75 141 LYS A C 1
ATOM 1140 O O . LYS A 1 141 ? 22.732 11.220 0.380 1.00 86.75 141 LYS A O 1
ATOM 1145 N N . ALA A 1 142 ? 21.282 12.371 1.653 1.00 89.38 142 ALA A N 1
ATOM 1146 C CA . ALA A 1 142 ? 22.177 12.653 2.767 1.00 89.38 142 ALA A CA 1
ATOM 1147 C C . ALA A 1 142 ? 21.365 13.088 3.993 1.00 89.38 142 ALA A C 1
ATOM 1149 O O . ALA A 1 142 ? 20.250 13.592 3.854 1.00 89.38 142 ALA A O 1
ATOM 1150 N N . GLU A 1 143 ? 21.948 12.938 5.179 1.00 91.12 143 GLU A N 1
ATOM 1151 C CA . GLU A 1 143 ? 21.309 13.288 6.446 1.00 91.12 143 GLU A CA 1
ATOM 1152 C C . GLU A 1 143 ? 20.917 14.771 6.473 1.00 91.12 143 GLU A C 1
ATOM 1154 O O . GLU A 1 143 ? 21.740 15.648 6.194 1.00 91.12 143 GLU A O 1
ATOM 1159 N N . GLY A 1 144 ? 19.656 15.058 6.796 1.00 84.38 144 GLY A N 1
ATOM 1160 C CA . GLY A 1 144 ? 19.116 16.414 6.849 1.00 84.38 144 GLY A CA 1
ATOM 1161 C C . GLY A 1 144 ? 18.880 17.066 5.482 1.00 84.38 144 GLY A C 1
ATOM 1162 O O . GLY A 1 144 ? 18.448 18.222 5.435 1.00 84.38 144 GLY A O 1
ATOM 1163 N N . TYR A 1 145 ? 19.122 16.370 4.363 1.00 82.81 145 TYR A N 1
ATOM 1164 C CA . TYR A 1 145 ? 18.790 16.892 3.037 1.00 82.81 145 TYR A CA 1
ATOM 1165 C C . TYR A 1 145 ? 17.274 17.106 2.936 1.00 82.81 145 TYR A C 1
ATOM 1167 O O . TYR A 1 145 ? 16.496 16.176 3.133 1.00 82.81 145 TYR A O 1
ATOM 1175 N N . LEU A 1 146 ? 16.852 18.350 2.684 1.00 80.31 146 LEU A N 1
ATOM 1176 C CA . LEU A 1 146 ? 15.440 18.770 2.717 1.00 80.31 146 LEU A CA 1
ATOM 1177 C C . LEU A 1 146 ? 14.709 18.411 4.029 1.00 80.31 146 LEU A C 1
ATOM 1179 O O . LEU A 1 146 ? 13.501 18.211 4.033 1.00 80.31 146 LEU A O 1
ATOM 1183 N N . GLY A 1 147 ? 15.434 18.335 5.152 1.00 79.00 147 GLY A N 1
ATOM 1184 C CA . GLY A 1 147 ? 14.857 17.982 6.453 1.00 79.00 147 GLY A CA 1
ATOM 1185 C C . GLY A 1 147 ? 14.512 16.498 6.614 1.00 79.00 147 GLY A C 1
ATOM 1186 O O . GLY A 1 147 ? 13.840 16.141 7.576 1.00 79.00 147 GLY A O 1
ATOM 1187 N N . THR A 1 148 ? 14.972 15.643 5.697 1.00 81.75 148 THR A N 1
ATOM 1188 C CA . THR A 1 148 ? 14.774 14.192 5.770 1.00 81.75 148 THR A CA 1
ATOM 1189 C C . THR A 1 148 ? 15.925 13.505 6.504 1.00 81.75 148 THR A C 1
ATOM 1191 O O . THR A 1 148 ? 17.098 13.839 6.321 1.00 81.75 148 THR A O 1
ATOM 1194 N N . TYR A 1 149 ? 15.578 12.533 7.340 1.00 88.44 149 TYR A N 1
ATOM 1195 C CA . TYR A 1 149 ? 16.496 11.663 8.076 1.00 88.44 149 TYR A CA 1
ATOM 1196 C C . TYR A 1 149 ? 16.215 10.218 7.687 1.00 88.44 149 TYR A C 1
ATOM 1198 O O . TYR A 1 149 ? 15.081 9.897 7.325 1.00 88.44 149 TYR A O 1
ATOM 1206 N N . LEU A 1 150 ? 17.213 9.337 7.768 1.00 88.00 150 LEU A N 1
ATOM 1207 C CA . LEU A 1 150 ? 17.089 7.957 7.274 1.00 88.00 150 LEU A CA 1
ATOM 1208 C C . LEU A 1 150 ? 15.871 7.202 7.846 1.00 88.00 150 LEU A C 1
ATOM 1210 O O . LEU A 1 150 ? 15.304 6.341 7.180 1.00 88.00 150 LEU A O 1
ATOM 1214 N N . ASP A 1 151 ? 15.456 7.530 9.068 1.00 88.56 151 ASP A N 1
ATOM 1215 C CA . ASP A 1 151 ? 14.332 6.914 9.768 1.00 88.56 151 ASP A CA 1
ATOM 1216 C C . ASP A 1 151 ? 13.020 7.717 9.693 1.00 88.56 151 ASP A C 1
ATOM 1218 O O . ASP A 1 151 ? 12.044 7.322 10.328 1.00 88.56 151 ASP A O 1
ATOM 1222 N N . SER A 1 152 ? 12.966 8.808 8.917 1.00 88.50 152 SER A N 1
ATOM 1223 C CA . SER A 1 152 ? 11.791 9.692 8.813 1.00 88.50 152 SER A CA 1
ATOM 1224 C C . SER A 1 152 ? 10.556 8.993 8.250 1.00 88.50 152 SER A C 1
ATOM 1226 O O . SER A 1 152 ? 9.442 9.329 8.637 1.00 88.50 152 SER A O 1
ATOM 1228 N N . ILE A 1 153 ? 10.739 8.023 7.352 1.00 91.31 153 ILE A N 1
ATOM 1229 C CA . ILE A 1 153 ? 9.661 7.210 6.783 1.00 91.31 153 ILE A CA 1
ATOM 1230 C C . ILE A 1 153 ? 9.988 5.740 7.026 1.00 91.31 153 ILE A C 1
ATOM 1232 O O . ILE A 1 153 ? 11.080 5.270 6.711 1.00 91.31 153 ILE A O 1
ATOM 1236 N N . GLN A 1 154 ? 9.029 5.005 7.580 1.00 92.19 154 GLN A N 1
ATOM 1237 C CA . GLN A 1 154 ? 9.176 3.605 7.949 1.00 92.19 154 GLN A CA 1
ATOM 1238 C C . GLN A 1 154 ? 8.052 2.768 7.342 1.00 92.19 154 GLN A C 1
ATOM 1240 O O . GLN A 1 154 ? 6.880 3.139 7.385 1.00 92.19 154 GLN A O 1
ATOM 1245 N N . ASN A 1 155 ? 8.418 1.601 6.817 1.00 94.00 155 ASN A N 1
ATOM 1246 C CA . ASN A 1 155 ? 7.475 0.539 6.486 1.00 94.00 155 ASN A CA 1
ATOM 1247 C C . ASN A 1 155 ? 7.474 -0.450 7.656 1.00 94.00 155 ASN A C 1
ATOM 1249 O O . ASN A 1 155 ? 8.451 -1.173 7.858 1.00 94.00 155 ASN A O 1
ATOM 1253 N N . VAL A 1 156 ? 6.408 -0.456 8.454 1.00 93.25 156 VAL A N 1
ATOM 1254 C CA . VAL A 1 156 ? 6.298 -1.315 9.637 1.00 93.25 156 VAL A CA 1
ATOM 1255 C C . VAL A 1 156 ? 5.647 -2.633 9.231 1.00 93.25 156 VAL A C 1
ATOM 1257 O O . VAL A 1 156 ? 4.452 -2.677 8.940 1.00 93.25 156 VAL A O 1
ATOM 1260 N N . LEU A 1 157 ? 6.442 -3.706 9.185 1.00 92.75 157 LEU A N 1
ATOM 1261 C CA . LEU A 1 157 ? 5.989 -5.039 8.782 1.00 92.75 157 LEU A CA 1
ATOM 1262 C C . LEU A 1 157 ? 5.336 -5.784 9.954 1.00 92.75 157 LEU A C 1
ATOM 1264 O O . LEU A 1 157 ? 5.933 -5.920 11.023 1.00 92.75 157 LEU A O 1
ATOM 1268 N N . LEU A 1 158 ? 4.134 -6.316 9.729 1.00 88.94 158 LEU A N 1
ATOM 1269 C CA . LEU A 1 158 ? 3.405 -7.146 10.685 1.00 88.94 158 LEU A CA 1
ATOM 1270 C C . LEU A 1 158 ? 3.767 -8.617 10.487 1.00 88.94 158 LEU A C 1
ATOM 1272 O O . LEU A 1 158 ? 3.134 -9.346 9.720 1.00 88.94 158 LEU A O 1
ATOM 1276 N N . MET A 1 159 ? 4.810 -9.041 11.187 1.00 82.88 159 MET A N 1
ATOM 1277 C CA . MET A 1 159 ? 5.326 -10.403 11.114 1.00 82.88 159 MET A CA 1
ATOM 1278 C C . MET A 1 159 ? 4.851 -11.219 12.310 1.00 82.88 159 MET A C 1
ATOM 1280 O O . MET A 1 159 ? 4.830 -10.739 13.445 1.00 82.88 159 MET A O 1
ATOM 1284 N N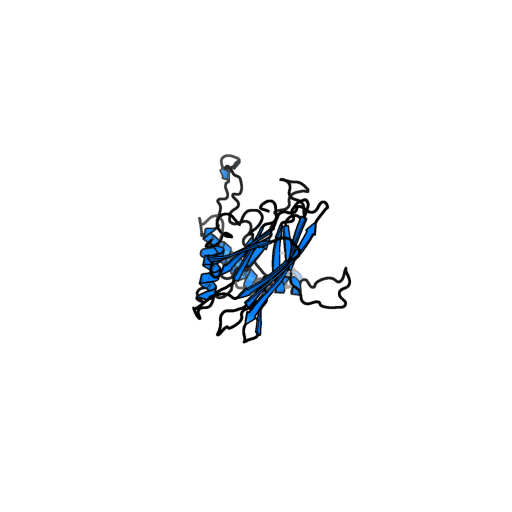 . GLU A 1 160 ? 4.491 -12.476 12.060 1.00 71.94 160 GLU A N 1
ATOM 1285 C CA . GLU A 1 160 ? 4.294 -13.431 13.143 1.00 71.94 160 GLU A CA 1
ATOM 1286 C C . GLU A 1 160 ? 5.627 -13.642 13.860 1.00 71.94 160 GLU A C 1
ATOM 1288 O O . GLU A 1 160 ? 6.688 -13.731 13.241 1.00 71.94 160 GLU A O 1
ATOM 1293 N N . LYS A 1 161 ? 5.580 -13.693 15.189 1.00 64.88 161 LYS A N 1
ATOM 1294 C CA . LYS A 1 161 ? 6.773 -13.848 16.013 1.00 64.88 161 LYS A CA 1
ATOM 1295 C C . LYS A 1 161 ? 7.399 -15.224 15.767 1.00 64.88 161 LYS A C 1
ATOM 1297 O O . LYS A 1 161 ? 6.991 -16.209 16.379 1.00 64.88 161 LYS A O 1
ATOM 1302 N N . GLN A 1 162 ? 8.407 -15.286 14.906 1.00 55.84 162 GLN A N 1
ATOM 1303 C CA . GLN A 1 162 ? 9.280 -16.449 14.788 1.00 55.84 162 GLN A CA 1
ATOM 1304 C C . GLN A 1 162 ? 10.361 -16.386 15.878 1.00 55.84 162 GLN A C 1
ATOM 1306 O O . GLN A 1 162 ? 10.932 -15.330 16.143 1.00 55.84 162 GLN A O 1
ATOM 1311 N N . GLY A 1 163 ? 10.641 -17.511 16.539 1.00 57.62 163 GLY A N 1
ATOM 1312 C CA . GLY A 1 163 ? 11.726 -17.600 17.522 1.00 57.62 163 GLY A CA 1
ATOM 1313 C C . GLY A 1 163 ? 11.422 -17.016 18.909 1.00 57.62 163 GLY A C 1
ATOM 1314 O O . GLY A 1 163 ? 10.276 -16.926 19.354 1.00 57.62 163 GLY A O 1
ATOM 1315 N N . SER A 1 164 ? 12.482 -16.691 19.656 1.00 58.44 164 SER A N 1
ATOM 1316 C CA . SER A 1 164 ? 12.380 -16.336 21.080 1.00 58.44 164 SER A CA 1
ATOM 1317 C C . SER A 1 164 ? 11.924 -14.889 21.317 1.00 58.44 164 SER A C 1
ATOM 1319 O O . SER A 1 164 ? 11.507 -14.540 22.426 1.00 58.44 164 SER A O 1
ATOM 1321 N N . GLY A 1 165 ? 11.931 -14.050 20.272 1.00 55.88 165 GLY A N 1
ATOM 1322 C CA . GLY A 1 165 ? 11.590 -12.630 20.362 1.00 55.88 165 GLY A CA 1
ATOM 1323 C C . GLY A 1 165 ? 12.702 -11.778 20.946 1.00 55.88 165 GLY A C 1
ATOM 1324 O O . GLY A 1 165 ? 12.426 -10.733 21.536 1.00 55.88 165 GLY A O 1
ATOM 1325 N N . LYS A 1 166 ? 13.948 -12.246 20.859 1.00 55.34 166 LYS A N 1
ATOM 1326 C CA . LYS A 1 166 ? 15.096 -11.478 21.329 1.00 55.34 166 LYS A CA 1
ATOM 1327 C C . LYS A 1 166 ? 15.414 -10.378 20.328 1.00 55.34 166 LYS A C 1
ATOM 1329 O O . LYS A 1 166 ? 15.543 -10.622 19.131 1.00 55.34 166 LYS A O 1
ATOM 1334 N N . VAL A 1 167 ? 15.602 -9.170 20.851 1.00 54.94 167 VAL A N 1
ATOM 1335 C CA . VAL A 1 167 ? 16.170 -8.040 20.109 1.00 54.94 167 VAL A CA 1
ATOM 1336 C C . VAL A 1 167 ? 17.483 -8.501 19.460 1.00 54.94 167 VAL A C 1
ATOM 1338 O O . VAL A 1 167 ? 18.395 -8.931 20.165 1.00 54.94 167 VAL A O 1
ATOM 1341 N N . GLY A 1 168 ? 17.562 -8.450 18.126 1.00 57.06 168 GLY A N 1
ATOM 1342 C CA . GLY A 1 168 ? 18.736 -8.871 17.351 1.00 57.06 168 GLY A CA 1
ATOM 1343 C C . GLY A 1 168 ? 18.612 -10.210 16.609 1.00 57.06 168 GLY A C 1
ATOM 1344 O O . GLY A 1 168 ? 19.525 -10.550 15.857 1.00 57.06 168 GLY A O 1
ATOM 1345 N N . GLU A 1 169 ? 17.512 -10.961 16.761 1.00 66.00 169 GLU A N 1
ATOM 1346 C CA . GLU A 1 169 ? 17.200 -12.064 15.837 1.00 66.00 169 GLU A CA 1
ATOM 1347 C C . GLU A 1 169 ? 16.936 -11.489 14.431 1.00 66.00 169 GLU A C 1
ATOM 1349 O O . GLU A 1 169 ? 16.169 -10.540 14.260 1.00 66.00 169 GLU A O 1
ATOM 1354 N N . ARG A 1 170 ? 17.630 -12.021 13.415 1.00 60.62 170 ARG A N 1
ATOM 1355 C CA . ARG A 1 170 ? 17.446 -11.601 12.020 1.00 60.62 170 ARG A CA 1
ATOM 1356 C C . ARG A 1 170 ? 16.067 -12.047 11.542 1.00 60.62 170 ARG A C 1
ATOM 1358 O O . ARG A 1 170 ? 15.796 -13.242 11.506 1.00 60.62 170 ARG A O 1
ATOM 1365 N N . VAL A 1 171 ? 15.255 -11.084 11.124 1.00 70.00 171 VAL A N 1
ATOM 1366 C CA . VAL A 1 171 ? 14.084 -11.326 10.275 1.00 70.00 171 VAL A CA 1
ATOM 1367 C C . VAL A 1 171 ? 14.564 -11.974 8.974 1.00 70.00 171 VAL A C 1
ATOM 1369 O O . VAL A 1 171 ? 15.565 -11.527 8.404 1.00 70.00 171 VAL A O 1
ATOM 1372 N N . SER A 1 172 ? 13.888 -13.030 8.517 1.00 82.12 172 SER A N 1
ATOM 1373 C CA . SER A 1 172 ? 14.184 -13.636 7.215 1.00 82.12 172 SER A CA 1
ATOM 1374 C C . SER A 1 172 ? 13.789 -12.665 6.099 1.00 82.12 172 SER A C 1
ATOM 1376 O O . SER A 1 172 ? 12.714 -12.064 6.120 1.00 82.12 172 SER A O 1
ATOM 1378 N N . GLU A 1 173 ? 14.670 -12.494 5.113 1.00 85.69 173 GLU A N 1
ATOM 1379 C CA . GLU A 1 173 ? 14.397 -11.663 3.934 1.00 85.69 173 GLU A CA 1
ATOM 1380 C C . GLU A 1 173 ? 13.129 -12.142 3.213 1.00 85.69 173 GLU A C 1
ATOM 1382 O O . GLU A 1 173 ? 12.298 -11.343 2.783 1.00 85.69 173 GLU A O 1
ATOM 1387 N N . GLU A 1 174 ? 12.940 -13.458 3.152 1.00 88.19 174 GLU A N 1
ATOM 1388 C CA . GLU A 1 174 ? 11.779 -14.102 2.558 1.00 88.19 174 GLU A CA 1
ATOM 1389 C C . GLU A 1 174 ? 10.478 -13.729 3.281 1.00 88.19 174 GLU A C 1
ATOM 1391 O O . GLU A 1 174 ? 9.474 -13.450 2.626 1.00 88.19 174 GLU A O 1
ATOM 1396 N N . GLU A 1 175 ? 10.491 -13.670 4.615 1.00 88.19 175 GLU A N 1
ATOM 1397 C CA . GLU A 1 175 ? 9.331 -13.251 5.414 1.00 88.19 175 GLU A CA 1
ATOM 1398 C C . GLU A 1 175 ? 8.989 -11.779 5.204 1.00 88.19 175 GLU A C 1
ATOM 1400 O O . GLU A 1 175 ? 7.814 -11.428 5.067 1.00 88.19 175 GLU A O 1
ATOM 1405 N N . ALA A 1 176 ? 10.008 -10.920 5.128 1.00 89.94 176 ALA A N 1
ATOM 1406 C CA . ALA A 1 176 ? 9.813 -9.506 4.842 1.00 89.94 176 ALA A CA 1
ATOM 1407 C C . ALA A 1 176 ? 9.193 -9.309 3.448 1.00 89.94 176 ALA A C 1
ATOM 1409 O O . ALA A 1 176 ? 8.197 -8.596 3.302 1.00 89.94 176 ALA A O 1
ATOM 1410 N N . ILE A 1 177 ? 9.722 -9.999 2.431 1.00 92.06 177 ILE A N 1
ATOM 1411 C CA . ILE A 1 177 ? 9.172 -9.988 1.069 1.00 92.06 177 ILE A CA 1
ATOM 1412 C C . ILE A 1 177 ? 7.730 -10.508 1.059 1.00 92.06 177 ILE A C 1
ATOM 1414 O O 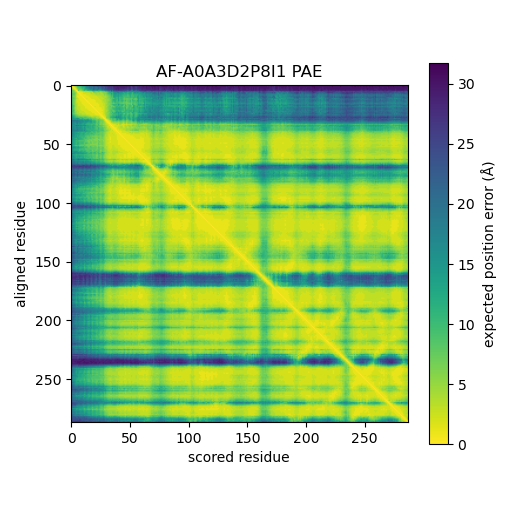. ILE A 1 177 ? 6.876 -9.945 0.372 1.00 92.06 177 ILE A O 1
ATOM 1418 N N . GLU A 1 178 ? 7.431 -11.562 1.813 1.00 92.81 178 GLU A N 1
ATOM 1419 C CA . GLU A 1 178 ? 6.083 -12.121 1.886 1.00 92.81 178 GLU A CA 1
ATOM 1420 C C . GLU A 1 178 ? 5.090 -11.165 2.562 1.00 92.81 178 GLU A C 1
ATOM 1422 O O . GLU A 1 178 ? 3.954 -11.032 2.098 1.00 92.81 178 GLU A O 1
ATOM 1427 N N . CYS A 1 179 ? 5.517 -10.430 3.594 1.00 93.88 179 CYS A N 1
ATOM 1428 C CA . CYS A 1 179 ? 4.705 -9.373 4.201 1.00 93.88 179 CYS A CA 1
ATOM 1429 C C . CYS A 1 179 ? 4.374 -8.269 3.197 1.00 93.88 179 CYS A C 1
ATOM 1431 O O . CYS A 1 179 ? 3.215 -7.858 3.099 1.00 93.88 179 CYS A O 1
ATOM 1433 N N . LEU A 1 180 ? 5.360 -7.840 2.401 1.00 95.06 180 LEU A N 1
ATOM 1434 C CA . LEU A 1 180 ? 5.158 -6.847 1.345 1.00 95.06 180 LEU A CA 1
ATOM 1435 C C . LEU A 1 180 ? 4.196 -7.349 0.261 1.00 95.06 180 LEU A C 1
ATOM 1437 O O . LEU A 1 180 ? 3.313 -6.608 -0.162 1.00 95.06 180 LEU A O 1
ATOM 1441 N N . LYS A 1 181 ? 4.314 -8.614 -0.166 1.00 95.56 181 LYS A N 1
ATOM 1442 C CA . LYS A 1 181 ? 3.392 -9.225 -1.144 1.00 95.56 181 LYS A CA 1
ATOM 1443 C C . LYS A 1 181 ? 1.957 -9.253 -0.637 1.00 95.56 181 LYS A C 1
ATOM 1445 O O . LYS A 1 181 ? 1.033 -8.960 -1.395 1.00 95.56 181 LYS A O 1
ATOM 1450 N N . LYS A 1 182 ? 1.780 -9.628 0.630 1.00 95.69 182 LYS A N 1
ATOM 1451 C CA . LYS A 1 182 ? 0.469 -9.803 1.257 1.00 95.69 182 LYS A CA 1
ATOM 1452 C C . LYS A 1 182 ? -0.147 -8.509 1.776 1.00 95.69 182 LYS A C 1
ATOM 1454 O O . LYS A 1 182 ? -1.302 -8.553 2.162 1.00 95.69 182 LYS A O 1
ATOM 1459 N N . GLY A 1 183 ? 0.578 -7.391 1.808 1.00 96.00 183 GLY A N 1
ATOM 1460 C CA . GLY A 1 183 ? 0.064 -6.146 2.390 1.00 96.00 183 GLY A CA 1
ATOM 1461 C C . GLY A 1 183 ? -0.009 -6.180 3.917 1.00 96.00 183 GLY A C 1
ATOM 1462 O O . GLY A 1 183 ? -0.800 -5.456 4.513 1.00 96.00 183 GLY A O 1
ATOM 1463 N N . ARG A 1 184 ? 0.806 -7.023 4.566 1.00 94.88 184 ARG A N 1
ATOM 1464 C CA . ARG A 1 184 ? 0.898 -7.134 6.032 1.00 94.88 184 ARG A CA 1
ATOM 1465 C C . ARG A 1 184 ? 1.853 -6.081 6.590 1.00 94.88 184 ARG A C 1
ATOM 1467 O O . ARG A 1 184 ? 2.855 -6.407 7.221 1.00 94.88 184 ARG A O 1
ATOM 1474 N N . PHE A 1 185 ? 1.597 -4.816 6.286 1.00 95.38 185 PHE A N 1
ATOM 1475 C CA . PHE A 1 185 ? 2.414 -3.697 6.742 1.00 95.38 185 PHE A CA 1
ATOM 1476 C C . PHE A 1 185 ? 1.646 -2.380 6.651 1.00 95.38 185 PHE A C 1
ATOM 1478 O O . PHE A 1 185 ? 0.616 -2.299 5.984 1.00 95.38 185 PHE A O 1
ATOM 1485 N N . TYR A 1 186 ? 2.168 -1.347 7.304 1.00 95.06 186 TYR A N 1
ATOM 1486 C CA . TYR A 1 186 ? 1.694 0.024 7.145 1.00 95.06 186 TYR A CA 1
ATOM 1487 C C . TYR A 1 186 ? 2.868 0.992 7.004 1.00 95.06 186 TYR A C 1
ATOM 1489 O O . TYR A 1 186 ? 4.011 0.674 7.347 1.00 95.06 186 TYR A O 1
ATOM 1497 N N . VAL A 1 187 ? 2.572 2.178 6.478 1.00 94.25 187 VAL A N 1
ATOM 1498 C CA . VAL A 1 187 ? 3.548 3.250 6.296 1.00 94.25 187 VAL A CA 1
ATOM 1499 C C . VAL A 1 187 ? 3.395 4.258 7.423 1.00 94.25 187 VAL A C 1
ATOM 1501 O O . VAL A 1 187 ? 2.283 4.636 7.785 1.00 94.25 187 VAL A O 1
ATOM 1504 N N . LEU A 1 188 ? 4.525 4.683 7.970 1.00 91.25 188 LEU A N 1
ATOM 1505 C CA . LEU A 1 188 ? 4.621 5.617 9.076 1.00 91.25 188 LEU A CA 1
ATOM 1506 C C . LEU A 1 188 ? 5.606 6.722 8.713 1.00 91.25 188 LEU A C 1
ATOM 1508 O O . LEU A 1 188 ? 6.737 6.430 8.332 1.00 91.25 188 LEU A O 1
ATOM 1512 N N . GLN A 1 189 ? 5.203 7.974 8.895 1.00 88.94 189 GLN A N 1
ATOM 1513 C CA . GLN A 1 189 ? 6.123 9.102 8.936 1.00 88.94 189 GLN A CA 1
ATOM 1514 C C . GLN A 1 189 ? 6.366 9.485 10.393 1.00 88.94 189 GLN A C 1
ATOM 1516 O O . GLN A 1 189 ? 5.425 9.703 11.156 1.00 88.94 189 GLN A O 1
ATOM 1521 N N . LYS A 1 190 ? 7.635 9.520 10.799 1.00 85.69 190 LYS A N 1
ATOM 1522 C CA . LYS A 1 190 ? 8.009 10.016 12.120 1.00 85.69 190 LYS A CA 1
ATOM 1523 C C . LYS A 1 190 ? 7.874 11.531 12.125 1.00 85.69 190 LYS A C 1
ATOM 1525 O O . LYS A 1 190 ? 8.442 12.209 11.269 1.00 85.69 190 LYS A O 1
ATOM 1530 N N . ALA A 1 191 ? 7.174 12.044 13.126 1.00 79.75 191 ALA A N 1
ATOM 1531 C CA . ALA A 1 191 ? 7.291 13.441 13.484 1.00 79.75 191 ALA A CA 1
ATOM 1532 C C . ALA A 1 191 ? 8.586 13.653 14.271 1.00 79.75 191 ALA A C 1
ATOM 1534 O O . ALA A 1 191 ? 9.195 12.709 14.786 1.00 79.75 191 ALA A O 1
ATOM 1535 N N . LYS A 1 192 ? 8.994 14.914 14.396 1.00 75.50 192 LYS A N 1
ATOM 1536 C CA . LYS A 1 192 ? 10.203 15.275 15.139 1.00 75.50 192 LYS A CA 1
ATOM 1537 C C . LYS A 1 192 ? 10.142 14.840 16.608 1.00 75.50 192 LYS A C 1
ATOM 1539 O O . LYS A 1 192 ? 11.102 14.274 17.111 1.00 75.50 192 LYS A O 1
ATOM 1544 N N . ASP A 1 193 ? 9.006 15.090 17.260 1.00 76.19 193 ASP A N 1
ATOM 1545 C CA . ASP A 1 193 ? 8.863 14.945 18.716 1.00 76.19 193 ASP A CA 1
ATOM 1546 C C . ASP A 1 193 ? 7.922 13.788 19.116 1.00 76.19 193 ASP A C 1
ATOM 1548 O O . ASP A 1 193 ? 7.664 13.560 20.299 1.00 76.19 193 ASP A O 1
ATOM 1552 N N . TYR A 1 194 ? 7.349 13.064 18.148 1.00 77.19 194 TYR A N 1
ATOM 1553 C CA . TYR A 1 194 ? 6.437 11.955 18.426 1.00 77.19 194 TYR A CA 1
ATOM 1554 C C . TYR A 1 194 ? 6.363 10.939 17.284 1.00 77.19 194 TYR A C 1
ATOM 1556 O O . TYR A 1 194 ? 6.691 11.209 16.132 1.00 77.19 194 TYR A O 1
ATOM 1564 N N . VAL A 1 195 ? 5.882 9.743 17.606 1.00 84.31 195 VAL A N 1
ATOM 1565 C CA . VAL A 1 195 ? 5.610 8.677 16.646 1.00 84.31 195 VAL A CA 1
ATOM 1566 C C . VAL A 1 195 ? 4.284 8.024 17.004 1.00 84.31 195 VAL A C 1
ATOM 1568 O O . VAL A 1 195 ? 4.078 7.611 18.145 1.00 84.31 195 VAL A O 1
ATOM 1571 N N . VAL A 1 196 ? 3.388 7.909 16.025 1.00 86.56 196 VAL A N 1
ATOM 1572 C CA . VAL A 1 196 ? 2.104 7.215 16.175 1.00 86.56 196 VAL A CA 1
ATOM 1573 C C . VAL A 1 196 ? 2.230 5.823 15.568 1.00 86.56 196 VAL A C 1
ATOM 1575 O O . VAL A 1 196 ? 2.389 5.684 14.361 1.00 86.56 196 VAL A O 1
ATOM 1578 N N . LYS A 1 197 ? 2.180 4.778 16.393 1.00 88.88 197 LYS A N 1
ATOM 1579 C CA . LYS A 1 197 ? 2.307 3.387 15.948 1.00 88.88 197 LYS A CA 1
ATOM 1580 C C . LYS A 1 197 ? 0.962 2.680 16.015 1.00 88.88 197 LYS A C 1
ATOM 1582 O O . LYS A 1 197 ? 0.258 2.746 17.023 1.00 88.88 197 LYS A O 1
ATOM 1587 N N . LEU A 1 198 ? 0.624 2.005 14.924 1.00 90.19 198 LEU A N 1
ATOM 1588 C CA . LEU A 1 198 ? -0.534 1.133 14.835 1.00 90.19 198 LEU A CA 1
ATOM 1589 C C . LEU A 1 198 ? -0.131 -0.243 15.366 1.00 90.19 198 LEU A C 1
ATOM 1591 O O . LEU A 1 198 ? 0.699 -0.925 14.773 1.00 90.19 198 LEU A O 1
ATOM 1595 N N . GLU A 1 199 ? -0.715 -0.633 16.489 1.00 89.81 199 GLU A N 1
ATOM 1596 C CA . GLU A 1 199 ? -0.463 -1.932 17.115 1.00 89.81 199 GLU A CA 1
ATOM 1597 C C . GLU A 1 199 ? -1.397 -2.989 16.537 1.00 89.81 199 GLU A C 1
ATOM 1599 O O . GLU A 1 199 ? -0.989 -4.116 16.262 1.00 89.81 199 GLU A O 1
ATOM 1604 N N . GLU A 1 200 ? -2.654 -2.607 16.306 1.00 90.44 200 GLU A N 1
ATOM 1605 C CA . GLU A 1 200 ? -3.662 -3.500 15.763 1.00 90.44 200 GLU A CA 1
ATOM 1606 C C . GLU A 1 200 ? -4.597 -2.757 14.809 1.00 90.44 200 GLU A C 1
ATOM 1608 O O . GLU A 1 200 ? -5.116 -1.685 15.121 1.00 90.44 200 GLU A O 1
ATOM 1613 N N . PHE A 1 201 ? -4.849 -3.370 13.655 1.00 93.75 201 PHE A N 1
ATOM 1614 C CA . PHE A 1 201 ? -5.954 -3.032 12.768 1.00 93.75 201 PHE A CA 1
ATOM 1615 C C . PHE A 1 201 ? -6.581 -4.331 12.285 1.00 93.75 201 PHE A C 1
ATOM 1617 O O . PHE A 1 201 ? -5.961 -5.085 11.528 1.00 93.75 201 PHE A O 1
ATOM 1624 N N . LYS A 1 202 ? -7.793 -4.614 12.763 1.00 95.62 202 LYS A N 1
ATOM 1625 C CA . LYS A 1 202 ? -8.493 -5.858 12.448 1.00 95.62 202 LYS A CA 1
ATOM 1626 C C . LYS A 1 202 ? -9.970 -5.642 12.186 1.00 95.62 202 LYS A C 1
ATOM 1628 O O . LYS A 1 202 ? -10.606 -4.737 12.728 1.00 95.62 202 LYS A O 1
ATOM 1633 N N . ILE A 1 203 ? -10.511 -6.547 11.390 1.00 95.94 203 ILE A N 1
ATOM 1634 C CA . ILE A 1 203 ? -11.929 -6.655 11.092 1.00 95.94 203 ILE A CA 1
ATOM 1635 C C . ILE A 1 203 ? -12.423 -7.952 11.720 1.00 95.94 203 ILE A C 1
ATOM 1637 O O . ILE A 1 203 ? -11.853 -9.014 11.484 1.00 95.94 203 ILE A O 1
ATOM 1641 N N . GLU A 1 204 ? -13.474 -7.868 12.526 1.00 96.25 204 GLU A N 1
ATOM 1642 C CA . GLU A 1 204 ? -14.158 -9.011 13.123 1.00 96.25 204 GLU A CA 1
ATOM 1643 C C . GLU A 1 204 ? -15.553 -9.151 12.505 1.00 96.25 204 GLU A C 1
ATOM 1645 O O . GLU A 1 204 ? -16.323 -8.190 12.422 1.00 96.25 204 GLU A O 1
ATOM 1650 N N . THR A 1 205 ? -15.884 -10.368 12.088 1.00 93.69 205 THR A N 1
ATOM 1651 C CA . THR A 1 205 ? -17.212 -10.758 11.605 1.00 93.69 205 THR A CA 1
ATOM 1652 C C . THR A 1 205 ? -17.685 -11.976 12.399 1.00 93.69 205 THR A C 1
ATOM 1654 O O . THR A 1 205 ? -16.948 -12.522 13.221 1.00 93.69 205 THR A O 1
ATOM 1657 N N . GLU A 1 206 ? -18.912 -12.442 12.163 1.00 91.06 206 GLU A N 1
ATOM 1658 C CA . GLU A 1 206 ? -19.370 -13.714 12.748 1.00 91.06 206 GLU A CA 1
ATOM 1659 C C . GLU A 1 206 ? -18.584 -14.926 12.211 1.00 91.06 206 GLU A C 1
ATOM 1661 O O . GLU A 1 206 ? -18.581 -15.986 12.830 1.00 91.06 206 GLU A O 1
ATOM 1666 N N . GLU A 1 207 ? -17.893 -14.766 11.080 1.00 89.94 207 GLU A N 1
ATOM 1667 C CA . GLU A 1 207 ? -17.163 -15.828 10.384 1.00 89.94 207 GLU A CA 1
ATOM 1668 C C . GLU A 1 207 ? -15.682 -15.895 10.788 1.00 89.94 207 GLU A C 1
ATOM 1670 O O . GLU A 1 207 ? -15.009 -16.883 10.494 1.00 89.94 207 GLU A O 1
ATOM 1675 N N . GLY A 1 208 ? -15.163 -14.878 11.486 1.00 94.44 208 GLY A N 1
ATOM 1676 C CA . GLY A 1 208 ? -13.785 -14.866 11.971 1.00 94.44 208 GLY A CA 1
ATOM 1677 C C . GLY A 1 208 ? -13.192 -13.468 12.120 1.00 94.44 208 GLY A C 1
ATOM 1678 O O . GLY A 1 208 ? -13.893 -12.490 12.385 1.00 94.44 208 GLY A O 1
ATOM 1679 N N . LYS A 1 209 ? -11.869 -13.381 11.951 1.00 95.31 209 LYS A N 1
ATOM 1680 C CA . LYS A 1 209 ? -11.110 -12.127 11.999 1.00 95.31 209 LYS A CA 1
ATOM 1681 C C . LYS A 1 209 ? -10.145 -12.046 10.822 1.00 95.31 209 LYS A C 1
ATOM 1683 O O . LYS A 1 209 ? -9.613 -13.075 10.420 1.00 95.31 209 LYS A O 1
ATOM 1688 N N . ALA A 1 210 ? -9.912 -10.840 10.323 1.00 95.25 210 ALA A N 1
ATOM 1689 C CA . ALA A 1 210 ? -8.899 -10.542 9.315 1.00 95.25 210 ALA A CA 1
ATOM 1690 C C . ALA A 1 210 ? -8.053 -9.345 9.746 1.00 95.25 210 ALA A C 1
ATOM 1692 O O . ALA A 1 210 ? -8.564 -8.401 10.357 1.00 95.25 210 ALA A O 1
ATOM 1693 N N . ILE A 1 211 ? -6.766 -9.392 9.413 1.00 94.44 211 ILE A N 1
ATOM 1694 C CA . ILE A 1 211 ? -5.820 -8.281 9.589 1.00 94.44 211 ILE A CA 1
ATOM 1695 C C . ILE A 1 211 ? -5.502 -7.611 8.244 1.00 94.44 211 ILE A C 1
ATOM 1697 O O . ILE A 1 211 ? -6.073 -7.952 7.207 1.00 94.44 211 ILE A O 1
ATOM 1701 N N . MET A 1 212 ? -4.590 -6.635 8.251 1.00 94.19 212 MET A N 1
ATOM 1702 C CA . MET A 1 212 ? -4.144 -5.955 7.032 1.00 94.19 212 MET A CA 1
ATOM 1703 C C . MET A 1 212 ? -3.681 -6.946 5.959 1.00 94.19 212 MET A C 1
ATOM 1705 O O . MET A 1 212 ? -2.883 -7.847 6.225 1.00 94.19 212 MET A O 1
ATOM 1709 N N . GLY A 1 213 ? -4.202 -6.758 4.746 1.00 94.94 213 GLY A N 1
ATOM 1710 C CA . GLY A 1 213 ? -3.895 -7.605 3.598 1.00 94.94 213 GLY A CA 1
ATOM 1711 C C . GLY A 1 213 ? -4.769 -8.852 3.444 1.00 94.94 213 GLY A C 1
ATOM 1712 O O . GLY A 1 213 ? -4.675 -9.536 2.426 1.00 94.94 213 GLY A O 1
ATOM 1713 N N . GLU A 1 214 ? -5.627 -9.158 4.420 1.00 95.62 214 GLU A N 1
ATOM 1714 C CA . GLU A 1 214 ? -6.492 -10.338 4.393 1.00 95.62 214 GLU A CA 1
ATOM 1715 C C . GLU A 1 214 ? -7.918 -10.024 3.937 1.00 95.62 214 GLU A C 1
ATOM 1717 O O . GLU A 1 214 ? -8.385 -8.885 3.958 1.00 95.62 214 GLU A O 1
ATOM 1722 N N . GLU A 1 215 ? -8.628 -11.078 3.540 1.00 95.69 215 GLU A N 1
ATOM 1723 C CA . GLU A 1 215 ? -10.039 -11.019 3.183 1.00 95.69 215 GLU A CA 1
ATOM 1724 C C . GLU A 1 215 ? -10.862 -11.849 4.144 1.00 95.69 215 GLU A C 1
ATOM 1726 O O . GLU A 1 215 ? -10.479 -12.952 4.534 1.00 95.69 215 GLU A O 1
ATOM 1731 N N . ILE A 1 216 ? -12.041 -11.334 4.466 1.00 95.44 216 ILE A N 1
ATOM 1732 C CA . ILE A 1 216 ? -13.017 -12.035 5.277 1.00 95.44 216 ILE A CA 1
ATOM 1733 C C . ILE A 1 216 ? -14.402 -11.860 4.679 1.00 95.44 216 ILE A C 1
ATOM 1735 O O . ILE A 1 216 ? -14.734 -10.826 4.096 1.00 95.44 216 ILE A O 1
ATOM 1739 N N . ARG A 1 217 ? -15.209 -12.904 4.812 1.00 94.06 217 ARG A N 1
ATOM 1740 C CA . ARG A 1 217 ? -16.617 -12.882 4.446 1.00 94.06 217 ARG A CA 1
ATOM 1741 C C . ARG A 1 217 ? -17.451 -12.345 5.608 1.00 94.06 217 ARG A C 1
ATOM 1743 O O . ARG A 1 217 ? -17.079 -12.452 6.780 1.00 94.06 217 ARG A O 1
ATOM 1750 N N . TYR A 1 218 ? -18.562 -11.718 5.261 1.00 90.50 218 TYR A N 1
ATOM 1751 C CA . TYR A 1 218 ? -19.466 -11.119 6.224 1.00 90.50 218 TYR A CA 1
ATOM 1752 C C . TYR A 1 218 ? -20.911 -11.320 5.774 1.00 90.50 218 TYR A C 1
ATOM 1754 O O . TYR A 1 218 ? -21.238 -11.211 4.594 1.00 90.50 218 TYR A O 1
ATOM 1762 N N . SER A 1 219 ? -21.777 -11.600 6.743 1.00 87.25 219 SER A N 1
ATOM 1763 C CA . SER A 1 219 ? -23.235 -11.682 6.578 1.00 87.25 219 SER A CA 1
ATOM 1764 C C . SER A 1 219 ? -23.977 -10.593 7.358 1.00 87.25 219 SER A C 1
ATOM 1766 O O . SER A 1 219 ? -25.166 -10.366 7.147 1.00 87.25 219 SER A O 1
ATOM 1768 N N . LYS A 1 220 ? -23.265 -9.903 8.254 1.00 88.12 220 LYS A N 1
ATOM 1769 C CA . LYS A 1 220 ? -23.719 -8.758 9.043 1.00 88.12 220 LYS A CA 1
ATOM 1770 C C . LYS A 1 220 ? -22.644 -7.676 9.017 1.00 88.12 220 LYS A C 1
ATOM 1772 O O . LYS A 1 220 ? -21.490 -8.003 8.719 1.00 88.12 220 LYS A O 1
ATOM 1777 N N . PRO A 1 221 ? -22.988 -6.422 9.351 1.00 90.88 221 PRO A N 1
ATOM 1778 C CA . PRO A 1 221 ? -22.005 -5.355 9.354 1.00 90.88 221 PRO A CA 1
ATOM 1779 C C . PRO A 1 221 ? -20.802 -5.693 10.252 1.00 90.88 221 PRO A C 1
ATOM 1781 O O . PRO A 1 221 ? -20.995 -6.098 11.405 1.00 90.88 221 PRO A O 1
ATOM 1784 N N . PRO A 1 222 ? -19.567 -5.586 9.730 1.00 94.50 222 PRO A N 1
ATOM 1785 C CA . PRO A 1 222 ? -18.371 -5.984 10.451 1.00 94.50 222 PRO A CA 1
ATOM 1786 C C . PRO A 1 222 ? -18.032 -5.002 11.577 1.00 94.50 222 PRO A C 1
ATOM 1788 O O . PRO A 1 222 ? -18.363 -3.813 11.532 1.00 94.50 222 PRO A O 1
ATOM 1791 N N . LYS A 1 223 ? -17.305 -5.502 12.578 1.00 96.44 223 LYS A N 1
ATOM 1792 C CA . LYS A 1 223 ? -16.708 -4.698 13.644 1.00 96.44 223 LYS A CA 1
ATOM 1793 C C . LYS A 1 223 ? -15.245 -4.419 13.313 1.00 96.44 223 LYS A C 1
ATOM 1795 O O . LYS A 1 223 ? -14.448 -5.342 13.188 1.00 96.44 223 LYS A O 1
ATOM 1800 N N . ILE A 1 224 ? -14.883 -3.150 13.209 1.00 96.19 224 ILE A N 1
ATOM 1801 C CA . ILE A 1 224 ? -13.519 -2.684 12.978 1.00 96.19 224 ILE A CA 1
ATOM 1802 C C . ILE A 1 224 ? -12.896 -2.316 14.322 1.00 96.19 224 ILE A C 1
ATOM 1804 O O . ILE A 1 224 ? -13.521 -1.612 15.123 1.00 96.19 224 ILE A O 1
ATOM 1808 N N . LYS A 1 225 ? -11.671 -2.789 14.566 1.00 94.94 225 LYS A N 1
ATOM 1809 C CA . LYS A 1 225 ? -10.893 -2.444 15.758 1.00 94.94 225 LYS A CA 1
ATOM 1810 C C . LYS A 1 225 ? -9.547 -1.837 15.414 1.00 94.94 225 LYS A C 1
ATOM 1812 O O . LYS A 1 225 ? -8.866 -2.307 14.502 1.00 94.94 225 LYS A O 1
ATOM 1817 N N . PHE A 1 226 ? -9.183 -0.837 16.207 1.00 89.12 226 PHE A N 1
ATOM 1818 C CA . PHE A 1 226 ? -7.892 -0.169 16.189 1.00 89.12 226 PHE A CA 1
ATOM 1819 C C . PHE A 1 226 ? -7.275 -0.219 17.579 1.00 89.12 226 PHE A C 1
ATOM 1821 O O . PHE A 1 226 ? -7.948 0.127 18.550 1.00 89.12 226 PHE A O 1
ATOM 1828 N N . GLU A 1 227 ? -5.986 -0.521 17.651 1.00 89.75 227 GLU A N 1
ATOM 1829 C CA . GLU A 1 227 ? -5.149 -0.197 18.804 1.00 89.75 227 GLU A CA 1
ATOM 1830 C C . GLU A 1 227 ? -3.997 0.682 18.317 1.00 89.75 227 GLU A C 1
ATOM 1832 O O . GLU A 1 227 ? -3.252 0.303 17.410 1.00 89.75 227 GLU A O 1
ATOM 1837 N N . ILE A 1 228 ? -3.869 1.879 18.892 1.00 85.38 228 ILE A N 1
ATOM 1838 C CA . ILE A 1 228 ? -2.837 2.845 18.509 1.00 85.38 228 ILE A CA 1
ATOM 1839 C C . ILE A 1 228 ? -2.092 3.304 19.758 1.00 85.38 228 ILE A C 1
ATOM 1841 O O . ILE A 1 228 ? -2.688 3.763 20.739 1.00 85.38 228 ILE A O 1
ATOM 1845 N N . LYS A 1 229 ? -0.762 3.227 19.695 1.00 84.31 229 LYS A N 1
ATOM 1846 C CA . LYS A 1 229 ? 0.150 3.723 20.727 1.00 84.31 229 LYS A CA 1
ATOM 1847 C C . LYS A 1 229 ? 0.938 4.917 20.209 1.00 84.31 229 LYS A C 1
ATOM 1849 O O . LYS A 1 229 ? 1.223 5.040 19.023 1.00 84.31 229 LYS A O 1
ATOM 1854 N N . GLY A 1 230 ? 1.274 5.816 21.125 1.00 73.94 230 GLY A N 1
ATOM 1855 C CA . GLY A 1 230 ? 2.145 6.952 20.855 1.00 73.94 230 GLY A CA 1
ATOM 1856 C C . GLY A 1 230 ? 3.448 6.806 21.620 1.00 73.94 230 GLY A C 1
ATOM 1857 O O . GLY A 1 230 ? 3.427 6.539 22.822 1.00 73.94 230 GLY A O 1
ATOM 1858 N N . GLU A 1 231 ? 4.564 7.019 20.939 1.00 74.12 231 GLU A N 1
ATOM 1859 C CA . GLU A 1 231 ? 5.849 7.312 21.569 1.00 74.12 231 GLU A CA 1
ATOM 1860 C C . GLU A 1 231 ? 6.065 8.823 21.471 1.00 74.12 231 GLU A C 1
ATOM 1862 O O . GLU A 1 231 ? 5.973 9.391 20.387 1.00 74.12 231 GLU A O 1
ATOM 1867 N N . TYR A 1 232 ? 6.296 9.486 22.603 1.00 69.69 232 TYR A N 1
ATOM 1868 C CA . TYR A 1 232 ? 6.454 10.938 22.670 1.00 69.69 232 TYR A CA 1
ATOM 1869 C C . TYR A 1 232 ? 7.795 11.283 23.300 1.00 69.69 232 TYR A C 1
ATOM 1871 O O . TYR A 1 232 ? 8.109 10.789 24.387 1.00 69.69 232 TYR A O 1
ATOM 1879 N N . GLU A 1 233 ? 8.525 12.198 22.675 1.00 59.00 233 GLU A N 1
ATOM 1880 C CA . GLU A 1 233 ? 9.545 12.970 23.367 1.00 59.00 233 GLU A CA 1
ATOM 1881 C C . GLU A 1 233 ? 8.835 14.109 24.122 1.00 59.00 233 GLU A C 1
ATOM 1883 O O . GLU A 1 233 ? 7.921 14.762 23.622 1.00 59.00 233 GLU A O 1
ATOM 1888 N N . LEU A 1 234 ? 9.137 14.254 25.412 1.00 53.12 234 LEU A N 1
ATOM 1889 C CA . LEU A 1 234 ? 8.415 15.148 26.326 1.00 53.12 234 LEU A CA 1
ATOM 1890 C C . LEU A 1 234 ? 8.509 16.631 25.888 1.00 53.12 234 LEU A C 1
ATOM 1892 O O . LEU A 1 234 ? 9.575 17.046 25.440 1.00 53.12 234 LEU A O 1
ATOM 1896 N N . PRO A 1 235 ? 7.474 17.470 26.137 1.00 54.31 235 PRO A N 1
ATOM 1897 C CA . PRO A 1 235 ? 6.265 17.194 26.911 1.00 54.31 235 PRO A CA 1
ATOM 1898 C C . PRO A 1 235 ? 5.052 16.809 26.048 1.00 54.31 235 PRO A C 1
ATOM 1900 O O . PRO A 1 235 ? 4.885 17.275 24.927 1.00 54.31 235 PRO A O 1
ATOM 1903 N N . LYS A 1 236 ? 4.166 15.986 26.635 1.00 57.22 236 LYS A N 1
ATOM 1904 C CA . LYS A 1 236 ? 2.894 15.506 26.065 1.00 57.22 236 LYS A CA 1
ATOM 1905 C C . LYS A 1 236 ? 2.105 16.643 25.411 1.00 57.22 236 LYS A C 1
ATOM 1907 O O . LYS A 1 236 ? 1.423 17.405 26.097 1.00 57.22 236 LYS A O 1
ATOM 1912 N N . VAL A 1 237 ? 2.155 16.729 24.089 1.00 55.31 237 VAL A N 1
ATOM 1913 C CA . VAL A 1 237 ? 1.258 17.599 23.334 1.00 55.31 237 VAL A CA 1
ATOM 1914 C C . VAL A 1 237 ? -0.149 17.001 23.446 1.00 55.31 237 VAL A C 1
ATOM 1916 O O . VAL A 1 237 ? -0.419 15.918 22.939 1.00 55.31 237 VAL A O 1
ATOM 1919 N N . LEU A 1 238 ? -1.035 17.699 24.165 1.00 61.19 238 LEU A N 1
ATOM 1920 C CA . LEU A 1 238 ? -2.438 17.341 24.442 1.00 61.19 238 LEU A CA 1
ATOM 1921 C C . LEU A 1 238 ? -3.355 17.445 23.208 1.00 61.19 238 LEU A C 1
ATOM 1923 O O . LEU A 1 238 ? -4.569 17.601 23.349 1.00 61.19 238 LEU A O 1
ATOM 1927 N N . THR A 1 239 ? -2.813 17.408 21.998 1.00 71.94 239 THR A N 1
ATOM 1928 C CA . THR A 1 239 ? -3.628 17.501 20.788 1.00 71.94 239 THR A CA 1
ATOM 1929 C C . THR A 1 239 ? -4.097 16.097 20.408 1.00 71.94 239 THR A C 1
ATOM 1931 O O . THR A 1 239 ? -3.279 15.172 20.392 1.00 71.94 239 THR A O 1
ATOM 1934 N N . PRO A 1 240 ? -5.396 15.906 20.127 1.00 84.56 240 PRO A N 1
ATOM 1935 C CA . PRO A 1 240 ? -5.887 14.627 19.644 1.00 84.56 240 PRO A CA 1
ATOM 1936 C C . PRO A 1 240 ? -5.262 14.292 18.285 1.00 84.56 240 PRO A C 1
ATOM 1938 O O . PRO A 1 240 ? -4.994 15.181 17.476 1.00 84.56 240 PRO A O 1
ATOM 1941 N N . ILE A 1 241 ? -5.064 13.003 18.026 1.00 88.12 241 ILE A N 1
ATOM 1942 C CA . ILE A 1 241 ? -4.801 12.513 16.676 1.00 88.12 241 ILE A CA 1
ATOM 1943 C C . ILE A 1 241 ? -6.111 12.416 15.905 1.00 88.12 241 ILE A C 1
ATOM 1945 O O . ILE A 1 241 ? -7.179 12.222 16.495 1.00 88.12 241 ILE A O 1
ATOM 1949 N N . LYS A 1 242 ? -6.023 12.513 14.581 1.00 92.56 242 LYS A N 1
ATOM 1950 C CA . LYS A 1 242 ? -7.161 12.352 13.682 1.00 92.56 242 LYS A CA 1
ATOM 1951 C C . LYS A 1 242 ? -7.048 11.037 12.933 1.00 92.56 242 LYS A C 1
ATOM 1953 O O . LYS A 1 242 ? -6.049 10.787 12.272 1.00 92.56 242 LYS A O 1
ATOM 1958 N N . ILE A 1 243 ? -8.096 10.225 12.992 1.00 94.44 243 ILE A N 1
ATOM 1959 C CA . ILE A 1 243 ? -8.164 8.936 12.300 1.00 94.44 243 ILE A CA 1
ATOM 1960 C C . ILE A 1 243 ? -9.346 8.984 11.342 1.00 94.44 243 ILE A C 1
ATOM 1962 O O . ILE A 1 243 ? -10.489 9.147 11.773 1.00 94.44 243 ILE A O 1
ATOM 1966 N N . LYS A 1 244 ? -9.083 8.843 10.044 1.00 96.31 244 LYS A N 1
ATOM 1967 C CA . LYS A 1 244 ? -10.116 8.670 9.018 1.00 96.31 244 LYS A CA 1
ATOM 1968 C C . LYS A 1 244 ? -10.248 7.183 8.719 1.00 96.31 244 LYS A C 1
ATOM 1970 O O . LYS A 1 244 ? -9.323 6.595 8.171 1.00 96.31 244 LYS A O 1
ATOM 1975 N N . LEU A 1 245 ? -11.399 6.599 9.033 1.00 97.50 245 LEU A N 1
ATOM 1976 C CA . LEU A 1 245 ? -11.761 5.265 8.565 1.00 97.50 245 LEU A CA 1
ATOM 1977 C C . LEU A 1 245 ? -12.438 5.390 7.202 1.00 97.50 245 LEU A C 1
ATOM 1979 O O . LEU A 1 245 ? -13.464 6.064 7.063 1.00 97.50 245 LEU A O 1
ATOM 1983 N N . ILE A 1 246 ? -11.840 4.744 6.207 1.00 97.75 246 ILE A N 1
ATOM 1984 C CA . ILE A 1 246 ? -12.234 4.824 4.805 1.00 97.75 246 ILE A CA 1
ATOM 1985 C C . ILE A 1 246 ? -12.691 3.448 4.345 1.00 97.75 246 ILE A C 1
ATOM 1987 O O . ILE A 1 246 ? -11.998 2.458 4.578 1.00 97.75 246 ILE A O 1
ATOM 1991 N N . ARG A 1 247 ? -13.839 3.396 3.671 1.00 97.06 247 ARG A N 1
ATOM 1992 C CA . ARG A 1 247 ? -14.414 2.185 3.082 1.00 97.06 247 ARG A CA 1
ATOM 1993 C C . ARG A 1 247 ? -14.739 2.437 1.621 1.00 97.06 247 ARG A C 1
ATOM 1995 O O . ARG A 1 247 ? -15.463 3.381 1.317 1.00 97.06 247 ARG A O 1
ATOM 2002 N N . GLY A 1 248 ? -14.208 1.616 0.717 1.00 96.69 248 GLY A N 1
ATOM 2003 C CA . GLY A 1 248 ? -14.463 1.768 -0.725 1.00 96.69 248 GLY A CA 1
ATOM 2004 C C . GLY A 1 248 ? -14.045 3.126 -1.315 1.00 96.69 248 GLY A C 1
ATOM 2005 O O . GLY A 1 248 ? -14.506 3.489 -2.394 1.00 96.69 248 GLY A O 1
ATOM 2006 N N . GLY A 1 249 ? -13.203 3.882 -0.604 1.00 97.00 249 GLY A N 1
ATOM 2007 C CA . GLY A 1 249 ? -12.754 5.227 -0.968 1.00 97.00 249 GLY A CA 1
ATOM 2008 C C . GLY A 1 249 ? -13.530 6.372 -0.318 1.00 97.00 249 GLY A C 1
ATOM 2009 O O . GLY A 1 249 ? -13.139 7.526 -0.455 1.00 97.00 249 GLY A O 1
ATOM 2010 N N . GLU A 1 250 ? -14.576 6.083 0.452 1.00 97.19 250 GLU A N 1
ATOM 2011 C CA . GLU A 1 250 ? -15.336 7.099 1.180 1.00 97.19 250 GLU A CA 1
ATOM 2012 C C . GLU A 1 250 ? -14.975 7.109 2.664 1.00 97.19 250 GLU A C 1
ATOM 2014 O O . GLU A 1 250 ? -14.820 6.059 3.291 1.00 97.19 250 GLU A O 1
ATOM 2019 N N . ILE A 1 251 ? -14.866 8.301 3.255 1.00 97.88 251 ILE A N 1
ATOM 2020 C CA . ILE A 1 251 ? -14.685 8.445 4.703 1.00 97.88 251 ILE A CA 1
ATOM 2021 C C . ILE A 1 251 ? -16.015 8.114 5.385 1.00 97.88 251 ILE A C 1
ATOM 2023 O O . ILE A 1 251 ? -16.954 8.906 5.330 1.00 97.88 251 ILE A O 1
ATOM 2027 N N . ILE A 1 252 ? -16.080 6.978 6.077 1.00 97.31 252 ILE A N 1
ATOM 2028 C CA . ILE A 1 252 ? -17.287 6.557 6.806 1.00 97.31 252 ILE A CA 1
ATOM 2029 C C . ILE A 1 252 ? -17.287 7.032 8.260 1.00 97.31 252 ILE A C 1
ATOM 2031 O O . ILE A 1 252 ? -18.345 7.194 8.871 1.00 97.31 252 ILE A O 1
ATOM 2035 N N . LYS A 1 253 ? -16.102 7.289 8.830 1.00 97.56 253 LYS A N 1
ATOM 2036 C CA . LYS A 1 253 ? -15.968 7.804 10.193 1.00 97.56 253 LYS A CA 1
ATOM 2037 C C . LYS A 1 253 ? -14.668 8.579 10.380 1.00 97.56 253 LYS A C 1
ATOM 2039 O O . LYS A 1 253 ? -13.626 8.209 9.846 1.00 97.56 253 LYS A O 1
ATOM 2044 N N . ILE A 1 254 ? -14.741 9.638 11.181 1.00 97.19 254 ILE A N 1
ATOM 2045 C CA . ILE A 1 254 ? -13.582 10.369 11.694 1.00 97.19 254 ILE A CA 1
ATOM 2046 C C . ILE A 1 254 ? -13.580 10.234 13.216 1.00 97.19 254 ILE A C 1
ATOM 2048 O O . ILE A 1 254 ? -14.617 10.443 13.855 1.00 97.19 254 ILE A O 1
ATOM 2052 N N . PHE A 1 255 ? -12.427 9.886 13.780 1.00 94.75 255 PHE A N 1
ATOM 2053 C CA . PHE A 1 255 ? -12.170 9.890 15.217 1.00 94.75 255 PHE A CA 1
ATOM 2054 C C . PHE A 1 255 ? -11.135 10.965 15.541 1.00 94.75 255 PHE A C 1
ATOM 2056 O O . PHE A 1 255 ? -10.141 11.099 14.829 1.00 94.75 255 PHE A O 1
ATOM 2063 N N . GLU A 1 256 ? -11.372 11.709 16.616 1.00 93.31 256 GLU A N 1
ATOM 2064 C CA . GLU A 1 256 ? -10.443 12.703 17.154 1.00 93.31 256 GLU A CA 1
ATOM 2065 C C . GLU A 1 256 ? -10.257 12.396 18.644 1.00 93.31 256 GLU A C 1
ATOM 2067 O O . GLU A 1 256 ? -11.157 12.634 19.451 1.00 93.31 256 GLU A O 1
ATOM 2072 N N . GLN A 1 257 ? -9.140 11.751 18.991 1.00 88.50 257 GLN A N 1
ATOM 2073 C CA . GLN A 1 257 ? -8.883 11.191 20.326 1.00 88.50 257 GLN A CA 1
ATOM 2074 C C . GLN A 1 257 ? -7.398 11.284 20.707 1.00 88.50 257 GLN A C 1
ATOM 2076 O O . GLN A 1 257 ? -6.529 11.439 19.852 1.00 88.50 257 GLN A O 1
ATOM 2081 N N . HIS A 1 258 ? -7.096 11.182 22.001 1.00 87.00 258 HIS A N 1
ATOM 2082 C CA . HIS A 1 258 ? -5.731 11.210 22.541 1.00 87.00 258 HIS A CA 1
ATOM 2083 C C . HIS A 1 258 ? -5.124 9.808 22.634 1.00 87.00 258 HIS A C 1
ATOM 2085 O O . HIS A 1 258 ? -5.845 8.845 22.862 1.00 87.00 258 HIS A O 1
ATOM 2091 N N . LEU A 1 259 ? -3.797 9.699 22.509 1.00 83.88 259 LEU A N 1
ATOM 2092 C CA . LEU A 1 259 ? -3.079 8.428 22.668 1.00 83.88 259 LEU A CA 1
ATOM 2093 C C . LEU A 1 259 ? -2.753 8.111 24.144 1.00 83.88 259 LEU A C 1
ATOM 2095 O O . LEU A 1 259 ? -2.537 9.037 24.935 1.00 83.88 259 LEU A O 1
ATOM 2099 N N . PRO A 1 260 ? -2.611 6.820 24.509 1.00 86.94 260 PRO A N 1
ATOM 2100 C CA . PRO A 1 260 ? -2.956 5.644 23.701 1.00 86.94 260 PRO A CA 1
ATOM 2101 C C . PRO A 1 260 ? -4.476 5.495 23.567 1.00 86.94 260 PRO A C 1
ATOM 2103 O O . PRO A 1 260 ? -5.215 5.931 24.450 1.00 86.94 260 PRO A O 1
ATOM 2106 N N . LEU A 1 261 ? -4.934 4.865 22.485 1.00 88.19 261 LEU A N 1
ATOM 2107 C CA . LEU A 1 261 ? -6.362 4.637 22.269 1.00 88.19 261 LEU A CA 1
ATOM 2108 C C . LEU A 1 261 ? -6.671 3.253 21.710 1.00 88.19 261 LEU A C 1
ATOM 2110 O O . LEU A 1 261 ? -5.871 2.649 20.993 1.00 88.19 261 LEU A O 1
ATOM 2114 N N . GLU A 1 262 ? -7.879 2.806 22.033 1.00 92.94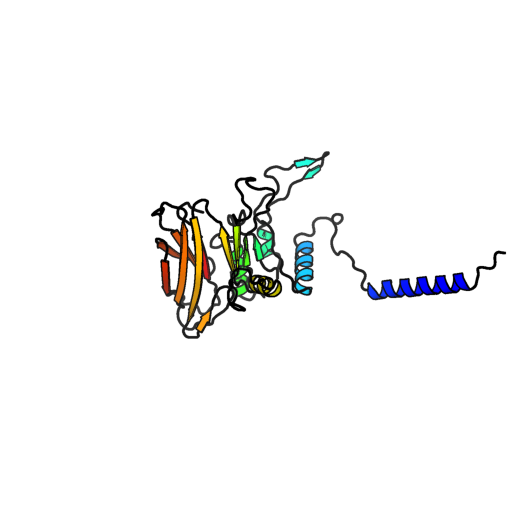 262 GLU A N 1
ATOM 2115 C CA . GLU A 1 262 ? -8.532 1.635 21.467 1.00 92.94 262 GLU A CA 1
ATOM 2116 C C . GLU A 1 262 ? -9.887 2.090 20.917 1.00 92.94 262 GLU A C 1
ATOM 2118 O O . GLU A 1 262 ? -10.679 2.719 21.625 1.00 92.94 262 GLU A O 1
ATOM 2123 N N . ILE A 1 263 ? -10.142 1.815 19.640 1.00 93.44 263 ILE A N 1
ATOM 2124 C CA . ILE A 1 263 ? -11.412 2.144 18.990 1.00 93.44 263 ILE A CA 1
ATOM 2125 C C . ILE A 1 263 ? -12.072 0.855 18.542 1.00 93.44 263 ILE A C 1
ATOM 2127 O O . ILE A 1 263 ? -11.477 0.053 17.827 1.00 93.44 263 ILE A O 1
ATOM 2131 N N . GLU A 1 264 ? -13.347 0.722 18.890 1.00 96.12 264 GLU A N 1
ATOM 2132 C CA . GLU A 1 264 ? -14.247 -0.255 18.303 1.00 96.12 264 GLU A CA 1
ATOM 2133 C C . GLU A 1 264 ? -15.355 0.480 17.545 1.00 96.12 264 GLU A C 1
ATOM 2135 O O . GLU A 1 264 ? -16.039 1.348 18.092 1.00 96.12 264 GLU A O 1
ATOM 2140 N N . TYR A 1 265 ? -15.545 0.131 16.276 1.00 96.62 265 TYR A N 1
ATOM 2141 C CA . TYR A 1 265 ? -16.571 0.718 15.424 1.00 96.62 265 TYR A CA 1
ATOM 2142 C C . TYR A 1 265 ? -17.310 -0.381 14.667 1.00 96.62 265 TYR A C 1
ATOM 2144 O O . TYR A 1 265 ? -16.689 -1.227 14.033 1.00 96.62 265 TYR A O 1
ATOM 2152 N N . ILE A 1 266 ? -18.638 -0.380 14.749 1.00 96.19 266 ILE A N 1
ATOM 2153 C CA . ILE A 1 266 ? -19.487 -1.275 13.961 1.00 96.19 266 ILE A CA 1
ATOM 2154 C C . ILE A 1 266 ? -19.902 -0.503 12.717 1.00 96.19 266 ILE A C 1
ATOM 2156 O O . ILE A 1 266 ? -20.491 0.575 12.831 1.00 96.19 266 ILE A O 1
ATOM 2160 N N . ASP A 1 267 ? -19.565 -1.040 11.549 1.00 94.69 267 ASP A N 1
ATOM 2161 C CA . ASP A 1 267 ? -19.957 -0.432 10.286 1.00 94.69 267 ASP A CA 1
ATOM 2162 C C . ASP A 1 267 ? -21.477 -0.536 10.070 1.00 94.69 267 ASP A C 1
ATOM 2164 O O . ASP A 1 267 ? -22.165 -1.334 10.700 1.00 94.69 267 ASP A O 1
ATOM 2168 N N . ASN A 1 268 ? -22.016 0.271 9.166 1.00 92.69 268 ASN A N 1
ATOM 2169 C CA . ASN A 1 268 ? -23.405 0.234 8.723 1.00 92.69 268 ASN A CA 1
ATOM 2170 C C . ASN A 1 268 ? -23.537 -0.249 7.270 1.00 92.69 268 ASN A C 1
ATOM 2172 O O . ASN A 1 268 ? -24.480 0.134 6.584 1.00 92.69 268 ASN A O 1
ATOM 2176 N N . ILE A 1 269 ? -22.574 -1.030 6.769 1.00 91.06 269 ILE A N 1
ATOM 2177 C CA . ILE A 1 269 ? -22.625 -1.556 5.402 1.00 91.06 269 ILE A CA 1
ATOM 2178 C C . ILE A 1 269 ? -23.867 -2.434 5.202 1.00 91.06 269 ILE A C 1
ATOM 2180 O O . ILE A 1 269 ? -24.100 -3.386 5.944 1.00 91.06 269 ILE A O 1
ATOM 2184 N N . GLU A 1 270 ? -24.655 -2.100 4.181 1.00 85.81 270 GLU A N 1
ATOM 2185 C CA . GLU A 1 270 ? -25.870 -2.839 3.805 1.00 85.81 270 GLU A CA 1
ATOM 2186 C C . GLU A 1 270 ? -25.674 -3.700 2.548 1.00 85.81 270 GLU A C 1
ATOM 2188 O O . GLU A 1 270 ? -26.456 -4.614 2.295 1.00 85.81 270 GLU A O 1
ATOM 2193 N N . SER A 1 271 ? -24.639 -3.415 1.750 1.00 84.12 271 SER A N 1
ATOM 2194 C CA . SER A 1 271 ? -24.308 -4.206 0.561 1.00 84.12 271 SER A CA 1
ATOM 2195 C C . SER A 1 271 ? -23.591 -5.499 0.949 1.00 84.12 271 SER A C 1
ATOM 2197 O O . SER A 1 271 ? -22.882 -5.541 1.949 1.00 84.12 271 SER A O 1
ATOM 2199 N N . SER A 1 272 ? -23.754 -6.539 0.131 1.00 82.75 272 SER A N 1
ATOM 2200 C CA . SER A 1 272 ? -22.952 -7.768 0.177 1.00 82.75 272 SER A CA 1
ATOM 2201 C C . SER A 1 272 ? -21.737 -7.724 -0.756 1.00 82.75 272 SER A C 1
ATOM 2203 O O . SER A 1 272 ? -21.028 -8.721 -0.898 1.00 82.75 272 SER A O 1
ATOM 2205 N N . ASP A 1 273 ? -21.524 -6.608 -1.456 1.00 91.50 273 ASP A N 1
ATOM 2206 C CA . ASP A 1 273 ? -20.411 -6.465 -2.386 1.00 91.50 273 ASP A CA 1
ATOM 2207 C C . ASP A 1 273 ? -19.072 -6.490 -1.645 1.00 91.50 273 ASP A C 1
ATOM 2209 O O . ASP A 1 273 ? -18.933 -6.042 -0.501 1.00 91.50 273 ASP A O 1
ATOM 2213 N N . LYS A 1 274 ? -18.043 -6.999 -2.322 1.00 95.44 274 LYS A N 1
ATOM 2214 C CA . LYS A 1 274 ? -16.679 -6.918 -1.809 1.00 95.44 274 LYS A CA 1
ATOM 2215 C C . LYS A 1 274 ? -16.280 -5.445 -1.685 1.00 95.44 274 LYS A C 1
ATOM 2217 O O . LYS A 1 274 ? -16.467 -4.658 -2.611 1.00 95.44 274 LYS A O 1
ATOM 2222 N N . THR A 1 275 ? -15.709 -5.088 -0.543 1.00 96.31 275 THR A N 1
ATOM 2223 C CA . THR A 1 275 ? -15.139 -3.766 -0.277 1.00 96.31 275 THR A CA 1
ATOM 2224 C C . THR A 1 275 ? -13.856 -3.923 0.535 1.00 96.31 275 THR A C 1
ATOM 2226 O O . THR A 1 275 ? -13.470 -5.036 0.896 1.00 96.31 275 THR A O 1
ATOM 2229 N N . TYR A 1 276 ? -13.185 -2.815 0.817 1.00 96.81 276 TYR A N 1
ATOM 2230 C CA . TYR A 1 276 ? -11.988 -2.767 1.646 1.00 96.81 276 TYR A CA 1
ATOM 2231 C C . TYR A 1 276 ? -12.109 -1.643 2.667 1.00 96.81 276 TYR A C 1
ATOM 2233 O O . TYR A 1 276 ? -12.855 -0.682 2.464 1.00 96.81 276 TYR A O 1
ATOM 2241 N N . TYR A 1 277 ? -11.313 -1.754 3.726 1.00 97.12 277 TYR A N 1
ATOM 2242 C CA . TYR A 1 277 ? -11.112 -0.694 4.701 1.00 97.12 277 TYR A CA 1
ATOM 2243 C C . TYR A 1 277 ? -9.653 -0.262 4.680 1.00 97.12 277 TYR A C 1
ATOM 2245 O O . TYR A 1 277 ? -8.753 -1.098 4.597 1.00 97.12 277 TYR A O 1
ATOM 2253 N N . ARG A 1 278 ? -9.423 1.042 4.788 1.00 95.81 278 ARG A N 1
ATOM 2254 C CA . ARG A 1 278 ? -8.107 1.614 5.073 1.00 95.81 278 ARG A CA 1
ATOM 2255 C C . ARG A 1 278 ? -8.247 2.751 6.070 1.00 95.81 278 ARG A C 1
ATOM 2257 O O . ARG A 1 278 ? -9.349 3.257 6.299 1.00 95.81 278 ARG A O 1
ATOM 2264 N N . SER A 1 279 ? -7.130 3.136 6.666 1.00 94.62 279 SER A N 1
ATOM 2265 C CA . SER A 1 279 ? -7.099 4.205 7.648 1.00 94.62 279 SER A CA 1
ATOM 2266 C C . SER A 1 279 ? -5.997 5.188 7.338 1.00 94.62 279 SER A C 1
ATOM 2268 O O . SER A 1 279 ? -4.859 4.784 7.119 1.00 94.62 279 SER A O 1
ATOM 2270 N N . ASP A 1 280 ? -6.341 6.466 7.440 1.00 93.69 280 ASP A N 1
ATOM 2271 C CA . ASP A 1 280 ? -5.374 7.552 7.398 1.00 93.69 280 ASP A CA 1
ATOM 2272 C C . ASP A 1 280 ? -5.310 8.169 8.791 1.00 93.69 280 ASP A C 1
ATOM 2274 O O . ASP A 1 280 ? -6.323 8.639 9.322 1.00 93.69 280 ASP A O 1
ATOM 2278 N N . ILE A 1 281 ? -4.130 8.103 9.401 1.00 91.38 281 ILE A N 1
ATOM 2279 C CA . ILE A 1 281 ? -3.881 8.592 10.754 1.00 91.38 281 ILE A CA 1
ATOM 2280 C C . ILE A 1 281 ? -2.976 9.805 10.632 1.00 91.38 281 ILE A C 1
ATOM 2282 O O . ILE A 1 281 ? -1.893 9.710 10.069 1.00 91.38 281 ILE A O 1
ATOM 2286 N N . THR A 1 282 ? -3.436 10.929 11.161 1.00 89.06 282 THR A N 1
ATOM 2287 C CA . THR A 1 282 ? -2.686 12.178 11.186 1.00 89.06 282 THR A CA 1
ATOM 2288 C C . THR A 1 282 ? -2.442 12.566 12.634 1.00 89.06 282 THR A C 1
ATOM 2290 O O . THR A 1 282 ? -3.366 12.590 13.458 1.00 89.06 282 THR A O 1
ATOM 2293 N N . GLY A 1 283 ? -1.188 12.847 12.950 1.00 80.94 283 GLY A N 1
ATOM 2294 C CA . GLY A 1 283 ? -0.754 13.310 14.248 1.00 80.94 283 GLY A CA 1
ATOM 2295 C C . GLY A 1 283 ? -1.260 14.717 14.588 1.00 80.94 283 GLY A C 1
ATOM 2296 O O . GLY A 1 283 ? -1.859 15.410 13.760 1.00 80.94 283 GLY A O 1
ATOM 2297 N N . PRO A 1 284 ? -0.984 15.175 15.820 1.00 71.69 284 PRO A N 1
ATOM 2298 C CA . PRO A 1 284 ? -1.312 16.509 16.325 1.00 71.69 284 PRO A CA 1
ATOM 2299 C C . PRO A 1 284 ? -1.038 17.686 15.392 1.00 71.69 284 PRO A C 1
ATOM 2301 O O . PRO A 1 284 ? -1.732 18.698 15.464 1.00 71.69 284 PRO A O 1
ATOM 2304 N N . GLN A 1 285 ? 0.019 17.589 14.586 1.00 67.00 285 GLN A N 1
ATOM 2305 C CA . GLN A 1 285 ? 0.549 18.706 13.804 1.00 67.00 285 GLN A CA 1
ATOM 2306 C C . GLN A 1 285 ? 0.176 18.629 12.319 1.00 67.00 285 GLN A C 1
ATOM 2308 O O . GLN A 1 285 ? 0.632 19.457 11.538 1.00 67.00 285 GLN A O 1
ATOM 2313 N N . GLY A 1 286 ? -0.688 17.687 11.925 1.00 61.44 286 GLY A N 1
ATOM 2314 C CA . GLY A 1 286 ? -1.042 17.499 10.515 1.00 61.44 286 GLY A CA 1
ATOM 2315 C C . GLY A 1 286 ? -0.074 16.599 9.740 1.00 61.44 286 GLY A C 1
ATOM 2316 O O . GLY A 1 286 ? -0.212 16.505 8.523 1.00 61.44 286 GLY A O 1
ATOM 2317 N N . GLU A 1 287 ? 0.867 15.963 10.443 1.00 56.88 287 GLU A N 1
ATOM 2318 C CA . GLU A 1 287 ? 1.853 15.002 9.922 1.00 56.88 287 GLU A CA 1
ATOM 2319 C C . GLU A 1 287 ? 1.348 13.559 9.991 1.00 56.88 287 GLU A C 1
ATOM 2321 O O . GLU A 1 287 ? 0.579 13.245 10.933 1.00 56.88 287 GLU A O 1
#

Foldseek 3Di:
DDPPPPVVVVVVVVVVVVVVVVVVVCPVPDDQPDDPPPDDPDCVNVLVVLVVCVVVVFAAEAEQQQDKPDPAWDQDPNDTDTDHRHLVSLVVHANHAAYECPDHNCPAQVAQVHVLLVQQVCVLVVVGVAHYEYAHDDVDDDDCPVHDHPVQKDKAADADDDPDPDDPPDDDPVRVRVSSNQQRTDMWGDDPFKGKDWPFWWKDEPQGIDGGSDDDAHPFFIKIKTFIAMDGRDDDPPFFKWKFKGKSRHRQDIDTGHPGDMDIDGDPDPDRGGMDIDMDIADRVRD

Mean predicted aligned error: 8.29 Å

Secondary structure (DSSP, 8-state):
-----HHHHHHHHHHHHHHHHHHHHTPSP---S--TTS---TTHHHHHHHHHHHHTT---EE--TT--EEEEEEEETTEEEEE---TTHHHH--S--EEEEETT-TTTTSSTTSHHHHHHHHHHTTSSSS--EEEE-----STTGGG--TTSEEEEE-----TT--TTPPPPHHHHHHHHHHT-EEEEEPPSSEEEEEEEEEEEETTEEEETT-----SSPPEEEEEEEEEEPSS---PPEEEEEEETTEEEEEEEEPSSEEEEEE------S---EEEEEE-TT--

Solvent-accessible surface area (backbone atoms only — not comparable to full-atom values): 17129 Å² total; per-residue (Å²): 133,86,77,78,52,72,64,60,55,52,51,51,53,51,52,50,51,54,50,48,50,52,52,58,74,42,57,79,69,89,70,73,96,65,63,90,83,78,59,90,63,77,64,53,64,58,43,50,50,35,51,54,38,50,77,69,72,53,83,48,64,46,69,46,32,55,43,53,52,56,100,57,71,43,78,54,99,91,42,80,47,70,43,76,56,47,61,70,52,63,78,77,45,73,84,49,39,29,31,24,32,36,82,55,14,53,79,56,38,61,34,82,59,16,54,52,31,53,52,43,46,33,24,47,72,63,77,34,98,60,68,69,37,72,36,48,47,75,84,84,84,51,83,54,53,95,74,40,47,92,71,35,52,35,70,51,70,67,69,81,87,70,81,92,75,57,93,83,68,80,78,55,68,68,57,54,53,47,25,60,72,44,33,22,53,48,60,41,68,50,51,96,54,38,37,78,44,79,77,41,56,39,41,38,36,98,79,47,75,27,47,62,60,57,82,75,68,68,95,60,55,41,35,40,38,40,32,38,44,61,50,69,54,86,73,85,72,89,52,45,31,39,37,38,40,27,46,71,28,41,76,79,44,78,48,77,45,57,77,66,43,75,48,80,45,71,52,83,64,83,71,88,68,65,72,54,77,52,74,51,73,29,44,68,85,76,84

Sequence (287 aa):
MIAHSRAYKVLGIVIILVGLLFLVNNYPYKYFPYDQYHGDKGVGPYQNLIQYVNAKGGVIFWAHPEAPNWEKPQEINGITLQTPIYPGDLLKTNNYTGFAILYEGYKEVGTPGGIWDQILNQYCKGIREKPIWALGELDYKAEGYLGTYLDSIQNVLLMEKQGSGKVGERVSEEEAIECLKKGRFYVLQKAKDYVVKLEEFKIETEEGKAIMGEEIRYSKPPKIKFEIKGEYELPKVLTPIKIKLIRGGEIIKIFEQHLPLEIEYIDNIESSDKTYYRSDITGPQGE

Radius of gyration: 25.51 Å; Cα contacts (8 Å, |Δi|>4): 447; chains: 1; bounding box: 78×54×74 Å

pLDDT: mean 87.54, std 11.66, range [45.78, 98.31]